Protein AF-A0A2V9S0J4-F1 (afdb_monomer_lite)

pLDDT: mean 81.3, std 16.06, range [36.19, 98.38]

Secondary structure (DSSP, 8-state):
-HHHHHHHHHHHHHHHHHHHS-------------HHHHHHHHHHHHH--HHHHHHHHTTTS-TT--PPPPHHHHHHHHHHHHHHHHHHHHHHS-THHHHHHHHHHHHHHHHH--SHHHHHHHHHHHHT-HHHHHTT-HHHHHHHHHTHHHHHHHHHSTTS--STT-HHHHHHHHHHHHHHHHTTS-HHHHHHHHHT---STTSTTEETTTTEE-SHHHHHHHHHHHHHHHHHHHS-GGGSS---

Radius of gyration: 25.88 Å; chains: 1; bounding box: 61×46×75 Å

Structure (mmCIF, N/CA/C/O backbone):
data_AF-A0A2V9S0J4-F1
#
_entry.id   AF-A0A2V9S0J4-F1
#
loop_
_atom_site.group_PDB
_atom_site.id
_atom_site.type_symbol
_atom_site.label_atom_id
_atom_site.label_alt_id
_atom_site.label_comp_id
_atom_site.label_asym_id
_atom_site.label_entity_id
_atom_site.label_seq_id
_atom_site.pdbx_PDB_ins_code
_atom_site.Cartn_x
_atom_site.Cartn_y
_atom_site.Cartn_z
_atom_site.occupancy
_atom_site.B_iso_or_equiv
_atom_site.auth_seq_id
_atom_site.auth_comp_id
_atom_site.auth_asym_id
_atom_site.auth_atom_id
_atom_site.pdbx_PDB_model_num
ATOM 1 N N . MET A 1 1 ? 0.522 0.580 21.862 1.00 81.75 1 MET A N 1
ATOM 2 C CA . MET A 1 1 ? 0.620 1.648 20.836 1.00 81.75 1 MET A CA 1
ATOM 3 C C . MET A 1 1 ? 1.733 1.422 19.820 1.00 81.75 1 MET A C 1
ATOM 5 O O . MET A 1 1 ? 1.419 1.410 18.640 1.00 81.75 1 MET A O 1
ATOM 9 N N . ARG A 1 2 ? 2.993 1.181 20.224 1.00 83.81 2 ARG A N 1
ATOM 10 C CA . ARG A 1 2 ? 4.108 0.940 19.279 1.00 83.81 2 ARG A CA 1
ATOM 11 C C . ARG A 1 2 ? 3.823 -0.172 18.253 1.00 83.81 2 ARG A C 1
ATOM 13 O O . ARG A 1 2 ? 3.930 0.084 17.063 1.00 83.81 2 ARG A O 1
ATOM 20 N N . LYS A 1 3 ? 3.354 -1.348 18.695 1.00 85.56 3 LYS A N 1
ATOM 21 C CA . LYS A 1 3 ? 2.998 -2.473 17.801 1.00 85.56 3 LYS A CA 1
ATOM 22 C C . LYS A 1 3 ? 1.873 -2.141 16.805 1.00 85.56 3 LYS A C 1
ATOM 24 O O . LYS A 1 3 ? 1.995 -2.466 15.635 1.00 85.56 3 LYS A O 1
ATOM 29 N N . LEU A 1 4 ? 0.825 -1.432 17.242 1.00 89.81 4 LEU A N 1
ATOM 30 C CA . LEU A 1 4 ? -0.252 -0.969 16.350 1.00 89.81 4 LEU A CA 1
ATOM 31 C C . LEU A 1 4 ? 0.276 -0.024 15.261 1.00 89.81 4 LEU A C 1
ATOM 33 O O . LEU A 1 4 ? -0.118 -0.152 14.114 1.00 89.81 4 LEU A O 1
ATOM 37 N N . ASN A 1 5 ? 1.187 0.893 15.604 1.00 88.75 5 ASN A N 1
ATOM 38 C CA . ASN A 1 5 ? 1.813 1.794 14.630 1.00 88.75 5 ASN A CA 1
ATOM 39 C C . ASN A 1 5 ? 2.707 1.043 13.625 1.00 88.75 5 ASN A C 1
ATOM 41 O O . ASN A 1 5 ? 2.778 1.441 12.468 1.00 88.75 5 ASN A O 1
ATOM 45 N N . VAL A 1 6 ? 3.388 -0.026 14.055 1.00 86.38 6 VAL A N 1
ATOM 46 C CA . VAL A 1 6 ? 4.176 -0.890 13.156 1.00 86.38 6 VAL A CA 1
ATOM 47 C C . VAL A 1 6 ? 3.252 -1.595 12.167 1.00 86.38 6 VAL A C 1
ATOM 49 O O . VAL A 1 6 ? 3.434 -1.454 10.963 1.00 86.38 6 VAL A O 1
ATOM 52 N N . TRP A 1 7 ? 2.216 -2.276 12.658 1.00 92.88 7 TRP A N 1
ATOM 53 C CA . TRP A 1 7 ? 1.271 -2.972 11.786 1.00 92.88 7 TRP A CA 1
ATOM 54 C C . TRP A 1 7 ? 0.487 -2.027 10.879 1.00 92.88 7 TRP A C 1
ATOM 56 O O . TRP A 1 7 ? 0.241 -2.373 9.731 1.00 92.88 7 TRP A O 1
ATOM 66 N N . GLU A 1 8 ? 0.139 -0.827 11.347 1.00 94.56 8 GLU A N 1
ATOM 67 C CA . GLU A 1 8 ? -0.468 0.195 10.491 1.00 94.56 8 GLU A CA 1
ATOM 68 C C . GLU A 1 8 ? 0.438 0.508 9.301 1.00 94.56 8 GLU A C 1
ATOM 70 O O . GLU A 1 8 ? -0.050 0.583 8.179 1.00 94.56 8 GLU A O 1
ATOM 75 N N . PHE A 1 9 ? 1.745 0.656 9.525 1.00 91.75 9 PHE A N 1
ATOM 76 C CA . PHE A 1 9 ? 2.688 0.932 8.448 1.00 91.75 9 PHE A CA 1
ATOM 77 C C . PHE A 1 9 ? 2.838 -0.246 7.480 1.00 91.75 9 PHE A C 1
ATOM 79 O O . PHE A 1 9 ? 2.865 -0.038 6.269 1.00 91.75 9 PHE A O 1
ATOM 86 N N . GLU A 1 10 ? 2.902 -1.477 7.989 1.00 90.19 10 GLU A N 1
ATOM 87 C CA . GLU A 1 10 ? 2.958 -2.676 7.145 1.00 90.19 10 GLU A CA 1
ATOM 88 C C . GLU A 1 10 ? 1.712 -2.807 6.263 1.00 90.19 10 GLU A C 1
ATOM 90 O O . GLU A 1 10 ? 1.826 -2.972 5.049 1.00 90.19 10 GLU A O 1
ATOM 95 N N . TRP A 1 11 ? 0.522 -2.622 6.839 1.00 94.44 11 TRP A N 1
ATOM 96 C CA . TRP A 1 11 ? -0.726 -2.607 6.077 1.00 94.44 11 TRP A CA 1
ATOM 97 C C . TRP A 1 11 ? -0.812 -1.437 5.101 1.00 94.44 11 TRP A C 1
ATOM 99 O O . TRP A 1 11 ? -1.303 -1.608 3.988 1.00 94.44 11 TRP A O 1
ATOM 109 N N . TYR A 1 12 ? -0.324 -0.258 5.490 1.00 92.31 12 TYR A N 1
ATOM 110 C CA . TYR A 1 12 ? -0.271 0.906 4.613 1.00 92.31 12 TYR A CA 1
ATOM 111 C C . TYR A 1 12 ? 0.601 0.608 3.385 1.00 92.31 12 TYR A C 1
ATOM 113 O O . TYR A 1 12 ? 0.136 0.793 2.266 1.00 92.31 12 TYR A O 1
ATOM 121 N N . LYS A 1 13 ? 1.803 0.037 3.563 1.00 86.88 13 LYS A N 1
ATOM 122 C CA . LYS A 1 13 ? 2.663 -0.420 2.452 1.00 86.88 13 LYS A CA 1
ATOM 123 C C . LYS A 1 13 ? 1.966 -1.452 1.566 1.00 86.88 13 LYS A C 1
ATOM 125 O O . LYS A 1 13 ? 1.968 -1.307 0.344 1.00 86.88 13 LYS A O 1
ATOM 130 N N . ALA A 1 14 ? 1.363 -2.466 2.179 1.00 91.00 14 ALA A N 1
ATOM 131 C CA . ALA A 1 14 ? 0.721 -3.559 1.463 1.00 91.00 14 ALA A CA 1
ATOM 132 C C . ALA A 1 14 ? -0.473 -3.084 0.616 1.00 91.00 14 ALA A C 1
ATOM 134 O O . ALA A 1 14 ? -0.615 -3.530 -0.516 1.00 91.00 14 ALA A O 1
ATOM 135 N N . LEU A 1 15 ? -1.292 -2.153 1.126 1.00 92.31 15 LEU A N 1
ATOM 136 C CA . LEU A 1 15 ? -2.442 -1.574 0.413 1.00 92.31 15 LEU A CA 1
ATOM 137 C C . LEU A 1 15 ? -2.049 -0.474 -0.588 1.00 92.31 15 LEU A C 1
ATOM 139 O O . LEU A 1 15 ? -2.755 -0.258 -1.571 1.00 92.31 15 LEU A O 1
ATOM 143 N N . HIS A 1 16 ? -0.921 0.203 -0.372 1.00 87.56 16 HIS A N 1
ATOM 144 C CA . HIS A 1 16 ? -0.394 1.214 -1.290 1.00 87.56 16 HIS A CA 1
ATOM 145 C C . HIS A 1 16 ? 0.085 0.599 -2.613 1.00 87.56 16 HIS A C 1
ATOM 147 O O . HIS A 1 16 ? -0.152 1.156 -3.682 1.00 87.56 16 HIS A O 1
ATOM 153 N N . LEU A 1 17 ? 0.712 -0.578 -2.576 1.00 82.75 17 LEU A N 1
ATOM 154 C CA . LEU A 1 17 ? 1.204 -1.272 -3.774 1.00 82.75 17 LEU A CA 1
ATOM 155 C C . LEU A 1 17 ? 0.135 -1.573 -4.844 1.00 82.75 17 LEU A C 1
ATOM 157 O O . LEU A 1 17 ? 0.381 -1.270 -6.017 1.00 82.75 17 LEU A O 1
ATOM 161 N N . PRO A 1 18 ? -1.040 -2.141 -4.508 1.00 83.00 18 PRO A N 1
ATOM 162 C CA . PRO A 1 18 ? -2.111 -2.330 -5.474 1.00 83.00 18 PRO A CA 1
ATOM 163 C C . PRO A 1 18 ? -2.804 -1.019 -5.861 1.00 83.00 18 PRO A C 1
ATOM 165 O O . PRO A 1 18 ? -3.540 -1.030 -6.831 1.00 83.00 18 PRO A O 1
ATOM 168 N N . ARG A 1 19 ? -2.595 0.112 -5.176 1.00 83.56 19 ARG A N 1
ATOM 169 C CA . ARG A 1 19 ? -3.171 1.406 -5.584 1.00 83.56 19 ARG A CA 1
ATOM 170 C C . ARG A 1 19 ? -2.252 2.176 -6.531 1.00 83.56 19 ARG A C 1
ATOM 172 O O . ARG A 1 19 ? -2.664 2.575 -7.618 1.00 83.56 19 ARG A O 1
ATOM 179 N N . ASP A 1 20 ? -1.011 2.372 -6.104 1.00 76.62 20 ASP A N 1
ATOM 180 C CA . ASP A 1 20 ? -0.086 3.333 -6.704 1.00 76.62 20 ASP A CA 1
ATOM 181 C C . ASP A 1 20 ? 1.090 2.650 -7.422 1.00 76.62 20 ASP A C 1
ATOM 183 O O . ASP A 1 20 ? 1.858 3.310 -8.118 1.00 76.62 20 ASP A O 1
ATOM 187 N N . GLY A 1 21 ? 1.235 1.322 -7.296 1.00 67.38 21 GLY A N 1
ATOM 188 C CA . GLY A 1 21 ? 2.266 0.543 -7.997 1.00 67.38 21 GLY A CA 1
ATOM 189 C C . GLY A 1 21 ? 3.699 0.860 -7.583 1.00 67.38 21 GLY A C 1
ATOM 190 O O . GLY A 1 21 ? 4.642 0.399 -8.220 1.00 67.38 21 GLY A O 1
ATOM 191 N N . THR A 1 22 ? 3.868 1.642 -6.522 1.00 65.00 22 THR A N 1
ATOM 192 C CA . THR A 1 22 ? 5.160 2.034 -5.984 1.00 65.00 22 THR A CA 1
ATOM 193 C C . THR A 1 22 ? 5.288 1.534 -4.557 1.00 65.00 22 THR A C 1
ATOM 195 O O . THR A 1 22 ? 4.370 1.627 -3.737 1.00 65.00 22 THR A O 1
ATOM 198 N N . GLN A 1 23 ? 6.459 0.980 -4.257 1.00 62.00 23 GLN A N 1
ATOM 199 C CA . GLN A 1 23 ? 6.869 0.789 -2.879 1.00 62.00 23 GLN A CA 1
ATOM 200 C C . GLN A 1 23 ? 7.084 2.179 -2.274 1.00 62.00 23 GLN A C 1
ATOM 202 O O . GLN A 1 23 ? 7.685 3.042 -2.915 1.00 62.00 23 GLN A O 1
ATOM 207 N N . LEU A 1 24 ? 6.633 2.384 -1.037 1.00 59.91 24 LEU A N 1
ATOM 208 C CA . LEU A 1 24 ? 6.994 3.556 -0.241 1.00 59.91 24 LEU A CA 1
ATOM 209 C C . LEU A 1 24 ? 8.490 3.485 0.071 1.00 59.91 24 LEU A C 1
ATOM 211 O O . LEU A 1 24 ? 8.900 3.014 1.132 1.00 59.91 24 LEU A O 1
ATOM 215 N N . ARG A 1 25 ? 9.323 3.863 -0.896 1.00 50.38 25 ARG A N 1
ATOM 216 C CA . ARG A 1 25 ? 10.752 4.031 -0.686 1.00 50.38 25 ARG A CA 1
ATOM 217 C C . ARG A 1 25 ? 10.980 5.422 -0.090 1.00 50.38 25 ARG A C 1
ATOM 219 O O . ARG A 1 25 ? 10.406 6.385 -0.596 1.00 50.38 25 ARG A O 1
ATOM 226 N N . PRO A 1 26 ? 11.823 5.567 0.944 1.00 41.38 26 PRO A N 1
ATOM 227 C CA . PRO A 1 26 ? 12.555 6.810 1.116 1.00 41.38 26 PRO A CA 1
ATOM 228 C C . PRO A 1 26 ? 13.459 6.926 -0.114 1.00 41.38 26 PRO A C 1
ATOM 230 O O . PRO A 1 26 ? 14.387 6.144 -0.279 1.00 41.38 26 PRO A O 1
ATOM 233 N N . ASP A 1 27 ? 13.053 7.790 -1.031 1.00 38.81 27 ASP A N 1
ATOM 234 C CA . ASP A 1 27 ? 13.500 7.876 -2.417 1.00 38.81 27 ASP A CA 1
ATOM 235 C C . ASP A 1 27 ? 15.034 7.790 -2.595 1.00 38.81 27 ASP A C 1
ATOM 237 O O . ASP A 1 27 ? 15.742 8.750 -2.276 1.00 38.81 27 ASP A O 1
ATOM 241 N N . PRO A 1 28 ? 15.590 6.662 -3.088 1.00 36.19 28 PRO A N 1
ATOM 242 C CA . PRO A 1 28 ? 16.980 6.569 -3.475 1.00 36.19 28 PRO A CA 1
ATOM 243 C C . PRO A 1 28 ? 17.056 6.558 -5.005 1.00 36.19 28 PRO A C 1
ATOM 245 O O . PRO A 1 28 ? 16.743 5.561 -5.655 1.00 36.19 28 PRO A O 1
ATOM 248 N N . VAL A 1 29 ? 17.542 7.677 -5.546 1.00 37.47 29 VAL A N 1
ATOM 249 C CA . VAL A 1 29 ? 18.020 7.840 -6.926 1.00 37.47 29 VAL A CA 1
ATOM 250 C C . VAL A 1 29 ? 16.919 7.720 -7.989 1.00 37.47 29 VAL A C 1
ATOM 252 O O . VAL A 1 29 ? 16.863 6.768 -8.767 1.00 37.47 29 VAL A O 1
ATOM 255 N N . PHE A 1 30 ? 16.097 8.764 -8.122 1.00 38.53 30 PHE A N 1
ATOM 256 C CA . PHE A 1 30 ? 15.553 9.076 -9.442 1.00 38.53 30 PHE A CA 1
ATOM 257 C C . PHE A 1 30 ? 16.704 9.543 -10.333 1.00 38.53 30 PHE A C 1
ATOM 259 O O . PHE A 1 30 ? 17.159 10.682 -10.236 1.00 38.53 30 PHE A O 1
ATOM 266 N N . VAL A 1 31 ? 17.108 8.704 -11.284 1.00 39.88 31 VAL A N 1
ATOM 267 C CA . VAL A 1 31 ? 17.551 9.243 -12.571 1.00 39.88 31 VAL A CA 1
ATOM 268 C C . VAL A 1 31 ? 16.302 9.869 -13.187 1.00 39.88 31 VAL A C 1
ATOM 270 O O . VAL A 1 31 ? 15.493 9.190 -13.821 1.00 39.88 31 VAL A O 1
ATOM 273 N N . ARG A 1 32 ? 16.070 11.160 -12.916 1.00 45.66 32 ARG A N 1
ATOM 274 C CA . ARG A 1 32 ? 15.076 11.937 -13.657 1.00 45.66 32 ARG A CA 1
ATOM 275 C C . ARG A 1 32 ? 15.589 12.037 -15.085 1.00 45.66 32 ARG A C 1
ATOM 277 O O . ARG A 1 32 ? 16.364 12.928 -15.405 1.00 45.66 32 ARG A O 1
ATOM 284 N N . VAL A 1 33 ? 15.158 11.115 -15.939 1.00 51.81 33 VAL A N 1
ATOM 285 C CA . VAL A 1 33 ? 15.240 11.316 -17.382 1.00 51.81 33 VAL A CA 1
ATOM 286 C C . VAL A 1 33 ? 14.440 12.585 -17.668 1.00 51.81 33 VAL A C 1
ATOM 288 O O . VAL A 1 33 ? 13.233 12.631 -17.411 1.00 51.81 33 VAL A O 1
ATOM 291 N N . ASN A 1 34 ? 15.109 13.648 -18.117 1.00 67.00 34 ASN A N 1
ATOM 292 C CA . ASN A 1 34 ? 14.426 14.865 -18.526 1.00 67.00 34 ASN A CA 1
ATOM 293 C C . ASN A 1 34 ? 13.535 14.504 -19.718 1.00 67.00 34 ASN A C 1
ATOM 295 O O . ASN A 1 34 ? 14.012 14.245 -20.819 1.00 67.00 34 ASN A O 1
ATOM 299 N N . ARG A 1 35 ? 12.222 14.448 -19.485 1.00 65.19 35 ARG A N 1
ATOM 300 C CA . ARG A 1 35 ? 11.242 14.001 -20.480 1.00 65.19 35 ARG A CA 1
ATOM 301 C C . ARG A 1 35 ? 11.362 14.767 -21.797 1.00 65.19 35 ARG A C 1
ATOM 303 O O . ARG A 1 35 ? 11.227 14.165 -22.853 1.00 65.19 35 ARG A O 1
ATOM 310 N N . ARG A 1 36 ? 11.663 16.067 -21.730 1.00 70.69 36 ARG A N 1
ATOM 311 C CA . ARG A 1 36 ? 11.842 16.918 -22.910 1.00 70.69 36 ARG A CA 1
ATOM 312 C C . ARG A 1 36 ? 13.072 16.510 -23.724 1.00 70.69 36 ARG A C 1
ATOM 314 O O . ARG A 1 36 ? 13.006 16.495 -24.948 1.00 70.69 36 ARG A O 1
ATOM 321 N N . GLU A 1 37 ? 14.170 16.172 -23.054 1.00 73.88 37 GLU A N 1
ATOM 322 C CA . GLU A 1 37 ? 15.395 15.691 -23.707 1.00 73.88 37 GLU A CA 1
ATOM 323 C C . GLU A 1 37 ? 15.181 14.303 -24.308 1.00 73.88 37 GLU A C 1
ATOM 325 O O . GLU A 1 37 ? 15.523 14.091 -25.464 1.00 73.88 37 GLU A O 1
ATOM 330 N N . ALA A 1 38 ? 14.523 13.393 -23.587 1.00 72.94 38 ALA A N 1
ATOM 331 C CA . ALA A 1 38 ? 14.204 12.065 -24.105 1.00 72.94 38 ALA A CA 1
ATOM 332 C C . ALA A 1 38 ? 13.221 12.106 -25.290 1.00 72.94 38 ALA A C 1
ATOM 334 O O . ALA A 1 38 ? 13.382 11.339 -26.237 1.00 72.94 38 ALA A O 1
ATOM 335 N N . GLU A 1 39 ? 12.227 13.004 -25.286 1.00 79.50 39 GLU A N 1
ATOM 336 C CA . GLU A 1 39 ? 11.326 13.229 -26.429 1.00 79.50 39 GLU A CA 1
ATOM 337 C C . GLU A 1 39 ? 12.091 13.785 -27.640 1.00 79.50 39 GLU A C 1
ATOM 339 O O . GLU A 1 39 ? 11.917 13.287 -28.754 1.00 79.50 39 GLU A O 1
ATOM 344 N N . ALA A 1 40 ? 12.984 14.757 -27.428 1.00 82.06 40 ALA A N 1
ATOM 345 C CA . ALA A 1 40 ? 13.835 15.301 -28.486 1.00 82.06 40 ALA A CA 1
ATOM 346 C C . ALA A 1 40 ? 14.795 14.244 -29.059 1.00 82.06 40 ALA A C 1
ATOM 348 O O . ALA A 1 40 ? 14.941 14.130 -30.275 1.00 82.06 40 ALA A O 1
ATOM 349 N N . GLN A 1 41 ? 15.397 13.428 -28.193 1.00 80.88 41 GLN A N 1
ATOM 350 C CA . GLN A 1 41 ? 16.307 12.354 -28.577 1.00 80.88 41 GLN A CA 1
ATOM 351 C C . GLN A 1 41 ? 15.574 11.228 -29.319 1.00 80.88 41 GLN A C 1
ATOM 353 O O . GLN A 1 41 ? 16.085 10.709 -30.307 1.00 80.88 41 GLN A O 1
ATOM 358 N N . LEU A 1 42 ? 14.347 10.885 -28.911 1.00 85.31 42 LEU A N 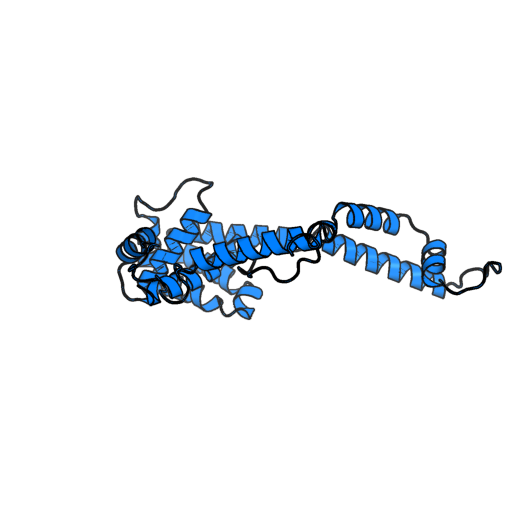1
ATOM 359 C CA . LEU A 1 42 ? 13.513 9.919 -29.627 1.00 85.31 42 LEU A CA 1
ATOM 360 C C . LEU A 1 42 ? 13.165 10.416 -31.038 1.00 85.31 42 LEU A C 1
ATOM 362 O O . LEU A 1 42 ? 13.218 9.644 -31.994 1.00 85.31 42 LEU A O 1
ATOM 366 N N . GLU A 1 43 ? 12.799 11.691 -31.180 1.00 88.88 43 GLU A N 1
ATOM 367 C CA . GLU A 1 43 ? 12.515 12.286 -32.490 1.00 88.88 43 GLU A CA 1
ATOM 368 C C . GLU A 1 43 ? 13.756 12.362 -33.382 1.00 88.88 43 GLU A C 1
ATOM 370 O O . GLU A 1 43 ? 13.645 12.169 -34.594 1.00 88.88 43 GLU A O 1
ATOM 375 N N . TRP A 1 44 ? 14.934 12.576 -32.794 1.00 88.56 44 TRP A N 1
ATOM 376 C CA . TRP A 1 44 ? 16.203 12.493 -33.508 1.00 88.56 44 TRP A CA 1
ATOM 377 C C . TRP A 1 44 ? 16.475 11.068 -34.009 1.00 88.56 44 TRP A C 1
ATOM 379 O O . TRP A 1 44 ? 16.642 10.872 -35.212 1.00 88.56 44 TRP A O 1
ATOM 389 N N . TRP A 1 45 ? 16.395 10.052 -33.141 1.00 85.56 45 TRP A N 1
ATOM 390 C CA . TRP A 1 45 ? 16.639 8.652 -33.519 1.00 85.56 45 TRP A CA 1
ATOM 391 C C . TRP A 1 45 ? 15.679 8.126 -34.595 1.00 85.56 45 TRP A C 1
ATOM 393 O O . TRP A 1 45 ? 16.052 7.269 -35.392 1.00 85.56 45 TRP A O 1
ATOM 403 N N . LYS A 1 46 ? 14.444 8.636 -34.668 1.00 86.94 46 LYS A N 1
ATOM 404 C CA . LYS A 1 46 ? 13.507 8.282 -35.750 1.00 86.94 46 LYS A CA 1
ATOM 405 C C . LYS A 1 46 ? 13.928 8.818 -37.121 1.00 86.94 46 LYS A C 1
ATOM 407 O O . LYS A 1 46 ? 13.525 8.244 -38.131 1.00 86.94 46 LYS A O 1
ATOM 412 N N . LYS A 1 47 ? 14.676 9.923 -37.159 1.00 89.06 47 LYS A N 1
ATOM 413 C CA . LYS A 1 47 ? 15.027 10.661 -38.385 1.00 89.06 47 LYS A CA 1
ATOM 414 C C . LYS A 1 47 ? 16.469 10.436 -38.829 1.00 89.06 47 LYS A C 1
ATOM 416 O O . LYS A 1 47 ? 16.748 10.578 -40.014 1.00 89.06 47 LYS A O 1
ATOM 421 N N . VAL A 1 48 ? 17.354 10.089 -37.898 1.00 87.69 48 VAL A N 1
ATOM 422 C CA . VAL A 1 48 ? 18.783 9.904 -38.156 1.00 87.69 48 VAL A CA 1
ATOM 423 C C . VAL A 1 48 ? 19.038 8.746 -39.131 1.00 87.69 48 VAL A C 1
ATOM 425 O O . VAL A 1 48 ? 18.385 7.694 -39.086 1.00 87.69 48 VAL A O 1
ATOM 428 N N . THR A 1 49 ? 19.997 8.952 -40.030 1.00 86.81 49 THR A N 1
ATOM 429 C CA . THR A 1 49 ? 20.432 7.977 -41.032 1.00 86.81 49 THR A CA 1
ATOM 430 C C . THR A 1 49 ? 21.530 7.054 -40.484 1.00 86.81 49 THR A C 1
ATOM 432 O O . THR A 1 49 ? 22.299 7.456 -39.608 1.00 86.81 49 THR A O 1
ATOM 435 N N . PRO A 1 50 ? 21.694 5.833 -41.033 1.00 82.69 50 PRO A N 1
ATOM 436 C CA . PRO A 1 50 ? 22.792 4.932 -40.662 1.00 82.69 50 PRO A CA 1
ATOM 437 C C . PRO A 1 50 ? 24.183 5.582 -40.709 1.00 82.69 50 PRO A C 1
ATOM 439 O O . PRO A 1 50 ? 25.047 5.273 -39.895 1.00 82.69 50 PRO A O 1
ATOM 442 N N . ARG A 1 51 ? 24.398 6.527 -41.634 1.00 79.56 51 ARG A N 1
ATOM 443 C CA . ARG A 1 51 ? 25.671 7.242 -41.785 1.00 79.56 51 ARG A CA 1
ATOM 444 C C . ARG A 1 51 ? 25.962 8.213 -40.654 1.00 79.56 51 ARG A C 1
ATOM 446 O O . ARG A 1 51 ? 27.112 8.308 -40.243 1.00 79.56 51 ARG A O 1
ATOM 453 N N . GLU A 1 52 ? 24.948 8.906 -40.162 1.00 79.88 52 GLU A N 1
ATOM 454 C CA . GLU A 1 52 ? 25.079 9.820 -39.026 1.00 79.88 52 GLU A CA 1
ATOM 455 C C . GLU A 1 52 ? 25.313 9.032 -37.730 1.00 79.88 52 GLU A C 1
ATOM 457 O O . GLU A 1 52 ? 26.240 9.349 -36.993 1.00 79.88 52 GLU A O 1
ATOM 462 N N . ILE A 1 53 ? 24.592 7.921 -37.529 1.00 79.56 53 ILE A N 1
ATOM 463 C CA . ILE A 1 53 ? 24.791 7.020 -36.377 1.00 79.56 53 ILE A CA 1
ATOM 464 C C . ILE A 1 53 ? 26.224 6.479 -36.343 1.00 79.56 53 ILE A C 1
ATOM 466 O O . ILE A 1 53 ? 26.892 6.517 -35.312 1.00 79.56 53 ILE A O 1
ATOM 470 N N . MET A 1 54 ? 26.716 5.981 -37.481 1.00 76.19 54 MET A N 1
ATOM 471 C CA . MET A 1 54 ? 28.086 5.472 -37.573 1.00 76.19 54 MET A CA 1
ATOM 472 C C . MET A 1 54 ? 29.129 6.585 -37.463 1.00 76.19 54 MET A C 1
ATOM 474 O O . MET A 1 54 ? 30.236 6.316 -37.008 1.00 76.19 54 MET A O 1
ATOM 478 N N . GLY A 1 55 ? 28.796 7.815 -37.864 1.00 70.44 55 GLY A N 1
ATOM 479 C CA . GLY A 1 55 ? 29.643 8.990 -37.668 1.00 70.44 55 GLY A CA 1
ATOM 480 C C . GLY A 1 55 ? 29.855 9.302 -36.187 1.00 70.44 55 GLY A C 1
ATOM 481 O O . GLY A 1 55 ? 30.999 9.455 -35.761 1.00 70.44 55 GLY A O 1
ATOM 482 N N . ASP A 1 56 ? 28.778 9.291 -35.401 1.00 64.19 56 ASP A N 1
ATOM 483 C CA . ASP A 1 56 ? 28.823 9.533 -33.955 1.00 64.19 56 ASP A CA 1
ATOM 484 C C . ASP A 1 56 ? 29.511 8.385 -33.192 1.00 64.19 56 ASP A C 1
ATOM 486 O O . ASP A 1 56 ? 30.277 8.620 -32.259 1.00 64.19 56 ASP A O 1
ATOM 490 N N . LEU A 1 57 ? 29.312 7.129 -33.610 1.00 60.94 57 LEU A N 1
ATOM 491 C CA . LEU A 1 57 ? 29.959 5.960 -32.991 1.00 60.94 57 LEU A CA 1
ATOM 492 C C . LEU A 1 57 ? 31.457 5.846 -33.310 1.00 60.94 57 LEU A C 1
ATOM 494 O O . LEU A 1 57 ? 32.205 5.228 -32.555 1.00 60.94 57 LEU A O 1
ATOM 498 N N . ARG A 1 58 ? 31.904 6.426 -34.430 1.00 65.94 58 ARG A N 1
ATOM 499 C CA . ARG A 1 58 ? 33.305 6.414 -34.877 1.00 65.94 58 ARG A CA 1
ATOM 500 C C . ARG A 1 58 ? 34.113 7.612 -34.366 1.00 65.94 58 ARG A C 1
ATOM 502 O O . ARG A 1 58 ? 35.183 7.858 -34.925 1.00 65.94 58 ARG A O 1
ATOM 509 N N . LEU A 1 59 ? 33.643 8.333 -33.336 1.00 51.88 59 LEU A N 1
ATOM 510 C CA . LEU A 1 59 ? 34.390 9.395 -32.638 1.00 51.88 59 LEU A CA 1
ATOM 511 C C . LEU A 1 59 ? 35.820 8.914 -32.317 1.00 51.88 59 LEU A C 1
ATOM 513 O O . LEU A 1 59 ? 36.048 8.173 -31.365 1.00 51.88 59 LEU A O 1
ATOM 517 N N . GLY A 1 60 ? 36.771 9.294 -33.176 1.00 51.44 60 GLY A N 1
ATOM 518 C CA . GLY A 1 60 ? 38.138 8.758 -33.210 1.00 51.44 60 GLY A CA 1
ATOM 519 C C . GLY A 1 60 ? 38.700 8.501 -34.617 1.00 51.44 60 GLY A C 1
ATOM 520 O O . GLY A 1 60 ? 39.906 8.334 -34.761 1.00 51.44 60 GLY A O 1
ATOM 521 N N . SER A 1 61 ? 37.871 8.495 -35.665 1.00 52.06 61 SER A N 1
ATOM 522 C CA . SER A 1 61 ? 38.343 8.364 -37.052 1.00 52.06 61 SER A CA 1
ATOM 523 C C . SER A 1 61 ? 38.716 9.729 -37.637 1.00 52.06 61 SER A C 1
ATOM 525 O O . SER A 1 61 ? 37.915 10.661 -37.583 1.00 52.06 61 SER A O 1
ATOM 527 N N . GLU A 1 62 ? 39.927 9.844 -38.192 1.00 48.03 62 GLU A N 1
ATOM 528 C CA . GLU A 1 62 ? 40.467 11.091 -38.747 1.00 48.03 62 GLU A CA 1
ATOM 529 C C . GLU A 1 62 ? 39.518 11.767 -39.761 1.00 48.03 62 GLU A C 1
ATOM 531 O O . GLU A 1 62 ? 38.922 11.093 -40.615 1.00 48.03 62 GLU A O 1
ATOM 536 N N . PRO A 1 63 ? 39.396 13.107 -39.721 1.00 46.22 63 PRO A N 1
ATOM 537 C CA . PRO A 1 63 ? 38.579 13.848 -40.669 1.00 46.22 63 PRO A CA 1
ATOM 538 C C . PRO A 1 63 ? 39.213 13.771 -42.064 1.00 46.22 63 PRO A C 1
ATOM 540 O O . PRO A 1 63 ? 40.255 14.369 -42.313 1.00 46.22 63 PRO A O 1
ATOM 543 N N . GLY A 1 64 ? 38.584 13.047 -42.997 1.00 51.53 64 GLY A N 1
ATOM 544 C CA . GLY A 1 64 ? 38.953 13.149 -44.417 1.00 51.53 64 GLY A CA 1
ATOM 545 C C . GLY A 1 64 ? 38.721 11.930 -45.306 1.00 51.53 64 GLY A C 1
ATOM 546 O O . GLY A 1 64 ? 38.770 12.073 -46.525 1.00 51.53 64 GLY A O 1
ATOM 547 N N . ARG A 1 65 ? 38.431 10.736 -44.769 1.00 52.91 65 ARG A N 1
ATOM 548 C CA . ARG A 1 65 ? 38.118 9.562 -45.609 1.00 52.91 65 ARG A CA 1
ATOM 549 C C . ARG A 1 65 ? 36.661 9.145 -45.468 1.00 52.91 65 ARG A C 1
ATOM 551 O O . ARG A 1 65 ? 36.297 8.366 -44.593 1.00 52.91 65 ARG A O 1
ATOM 558 N N . HIS A 1 66 ? 35.823 9.629 -46.381 1.00 56.47 66 HIS A N 1
ATOM 559 C CA . HIS A 1 66 ? 34.479 9.091 -46.586 1.00 56.47 66 HIS A CA 1
ATOM 560 C C . HIS A 1 66 ? 34.568 7.724 -47.273 1.00 56.47 66 HIS A C 1
ATOM 562 O O . HIS A 1 66 ? 34.352 7.607 -48.477 1.00 56.47 66 HIS A O 1
ATOM 568 N N . GLN A 1 67 ? 34.911 6.680 -46.518 1.00 63.81 67 GLN A N 1
ATOM 569 C CA . GLN A 1 67 ? 34.676 5.325 -47.001 1.00 63.81 67 GLN A CA 1
ATOM 570 C C . GLN A 1 67 ? 33.161 5.078 -47.067 1.00 63.81 67 GLN A C 1
ATOM 572 O O . GLN A 1 67 ? 32.452 5.417 -46.112 1.00 63.81 67 GLN A O 1
ATOM 577 N N . PRO A 1 68 ? 32.647 4.522 -48.179 1.00 70.69 68 PRO A N 1
ATOM 578 C CA . PRO A 1 68 ? 31.265 4.076 -48.235 1.00 70.69 68 PRO A CA 1
ATOM 579 C C . PRO A 1 68 ? 31.040 3.022 -47.147 1.00 70.69 68 PRO A C 1
ATOM 581 O O . PRO A 1 68 ? 31.890 2.160 -46.922 1.00 70.69 68 PRO A O 1
ATOM 584 N N . LEU A 1 69 ? 29.909 3.122 -46.448 1.00 76.38 69 LEU A N 1
ATOM 585 C CA . LEU A 1 69 ? 29.541 2.154 -45.419 1.00 76.38 69 LEU A CA 1
ATOM 586 C C . LEU A 1 69 ? 29.379 0.780 -46.056 1.00 76.38 69 LEU A C 1
ATOM 588 O O . LEU A 1 69 ? 28.756 0.647 -47.113 1.00 76.38 69 LEU A O 1
ATOM 592 N N . SER A 1 70 ? 29.917 -0.241 -45.399 1.00 84.69 70 SER A N 1
ATOM 593 C CA . SER A 1 70 ? 29.622 -1.610 -45.789 1.00 84.69 70 SER A CA 1
ATOM 594 C C . SER A 1 70 ? 28.160 -1.937 -45.476 1.00 84.69 70 SER A C 1
ATOM 596 O O . SER A 1 70 ? 27.517 -1.299 -44.641 1.00 84.69 70 SER A O 1
ATOM 598 N N . ARG A 1 71 ? 27.629 -2.983 -46.113 1.00 82.12 71 ARG A N 1
ATOM 599 C CA . ARG A 1 71 ? 26.292 -3.498 -45.791 1.00 82.12 71 ARG A CA 1
ATOM 600 C C . ARG A 1 71 ? 26.157 -3.867 -44.305 1.00 82.12 71 ARG A C 1
ATOM 602 O O . ARG A 1 71 ? 25.132 -3.574 -43.704 1.00 82.12 71 ARG A O 1
ATOM 609 N N . ALA A 1 72 ? 27.212 -4.429 -43.714 1.00 79.56 72 ALA A N 1
ATOM 610 C CA . ALA A 1 72 ? 27.248 -4.777 -42.296 1.00 79.56 72 ALA A CA 1
ATOM 611 C C . ALA A 1 72 ? 27.197 -3.537 -41.381 1.00 79.56 72 ALA A C 1
ATOM 613 O O . ALA A 1 72 ? 26.519 -3.567 -40.358 1.00 79.56 72 ALA A O 1
ATOM 614 N N . ASP A 1 73 ? 27.853 -2.432 -41.762 1.00 77.94 73 ASP A N 1
ATOM 615 C CA . ASP A 1 73 ? 27.776 -1.166 -41.014 1.00 77.94 73 ASP A CA 1
ATOM 616 C C . ASP A 1 73 ? 26.348 -0.598 -41.011 1.00 77.94 73 ASP A C 1
ATOM 618 O O . ASP A 1 73 ? 25.880 -0.082 -39.997 1.00 77.94 73 ASP A O 1
ATOM 622 N N . VAL A 1 74 ? 25.649 -0.694 -42.148 1.00 80.69 74 VAL A N 1
ATOM 623 C CA . VAL A 1 74 ? 24.261 -0.229 -42.279 1.00 80.69 74 VAL A CA 1
ATOM 624 C C . VAL A 1 74 ? 23.325 -1.071 -41.412 1.00 80.69 74 VAL A C 1
ATOM 626 O O . VAL A 1 74 ? 22.548 -0.511 -40.642 1.00 80.69 74 VAL A O 1
A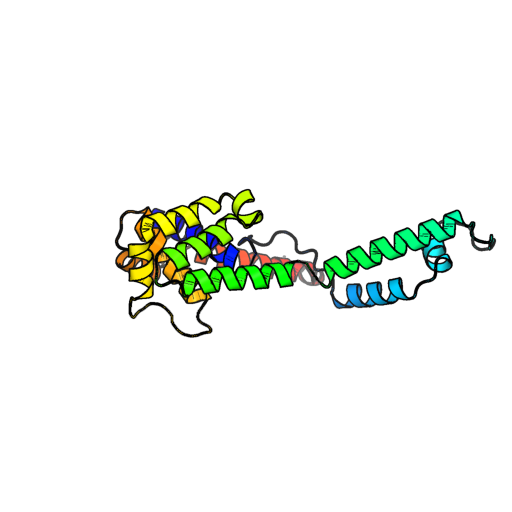TOM 629 N N . GLU A 1 75 ? 23.439 -2.399 -41.486 1.00 82.62 75 GLU A N 1
ATOM 630 C CA . GLU A 1 75 ? 22.632 -3.328 -40.683 1.00 82.62 75 GLU A CA 1
ATOM 631 C C . GLU A 1 75 ? 22.865 -3.118 -39.172 1.00 82.62 75 GLU A C 1
ATOM 633 O O . GLU A 1 75 ? 21.911 -3.070 -38.393 1.00 82.62 75 GLU A O 1
ATOM 638 N N . TYR A 1 76 ? 24.116 -2.901 -38.751 1.00 78.25 76 TYR A N 1
ATOM 639 C CA . TYR A 1 76 ? 24.454 -2.603 -37.357 1.00 78.25 76 TYR A CA 1
ATOM 640 C C . TYR A 1 76 ? 23.863 -1.269 -36.874 1.00 78.25 76 TYR A C 1
ATOM 642 O O . TYR A 1 76 ? 23.264 -1.202 -35.798 1.00 78.25 76 TYR A O 1
ATOM 650 N N . ALA A 1 77 ? 23.982 -0.205 -37.673 1.00 81.38 77 ALA A N 1
ATOM 651 C CA . ALA A 1 77 ? 23.436 1.106 -37.331 1.00 81.38 77 ALA A CA 1
ATOM 652 C C . ALA A 1 77 ? 21.903 1.088 -37.219 1.00 81.38 77 ALA A C 1
ATOM 654 O O . ALA A 1 77 ? 21.333 1.726 -36.332 1.00 81.38 77 ALA A O 1
ATOM 655 N N . GLU A 1 78 ? 21.223 0.334 -38.085 1.00 84.31 78 GLU A N 1
ATOM 656 C CA . GLU A 1 78 ? 19.774 0.153 -37.999 1.00 84.31 78 GLU A CA 1
ATOM 657 C C . GLU A 1 78 ? 19.356 -0.603 -36.738 1.00 84.31 78 GLU A C 1
ATOM 659 O O . GLU A 1 78 ? 18.385 -0.20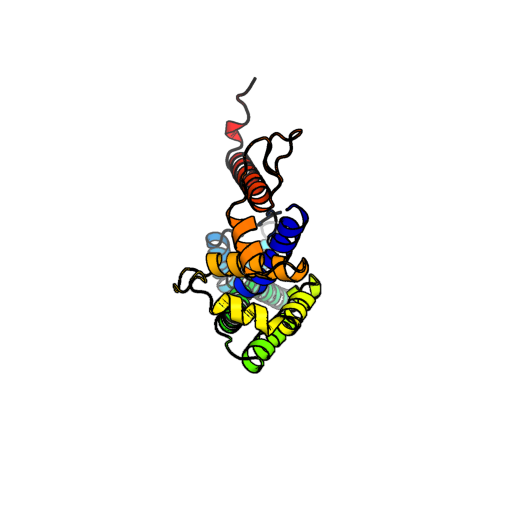4 -36.089 1.00 84.31 78 GLU A O 1
ATOM 664 N N . LEU A 1 79 ? 20.106 -1.638 -36.352 1.00 80.00 79 LEU A N 1
ATOM 665 C CA . LEU A 1 79 ? 19.866 -2.387 -35.121 1.00 80.00 79 LEU A CA 1
ATOM 666 C C . LEU A 1 79 ? 20.054 -1.502 -33.880 1.00 80.00 79 LEU A C 1
ATOM 668 O O . LEU A 1 79 ? 19.201 -1.500 -32.987 1.00 80.00 79 LEU A O 1
ATOM 672 N N . GLN A 1 80 ? 21.107 -0.681 -33.856 1.00 77.12 80 GLN A N 1
ATOM 673 C CA . GLN A 1 80 ? 21.338 0.282 -32.779 1.00 77.12 80 GLN A CA 1
ATOM 674 C C . GLN A 1 80 ? 20.210 1.318 -32.703 1.00 77.12 80 GLN A C 1
ATOM 676 O O . GLN A 1 80 ? 19.656 1.554 -31.629 1.00 77.12 80 GLN A O 1
ATOM 681 N N . ARG A 1 81 ? 19.797 1.876 -33.848 1.00 83.75 81 ARG A N 1
ATOM 682 C CA . ARG A 1 81 ? 18.671 2.819 -33.938 1.00 83.75 81 ARG A CA 1
ATOM 683 C C . ARG A 1 81 ? 17.384 2.224 -33.377 1.00 83.75 81 ARG A C 1
ATOM 685 O O . ARG A 1 81 ? 16.690 2.876 -32.602 1.00 83.75 81 ARG A O 1
ATOM 692 N N . GLN A 1 82 ? 17.049 0.995 -33.764 1.00 80.75 82 GLN A N 1
ATOM 693 C CA . GLN A 1 82 ? 15.848 0.314 -33.277 1.00 80.75 82 GLN A CA 1
ATOM 694 C C . GLN A 1 82 ? 15.917 0.049 -31.767 1.00 80.75 82 GLN A C 1
ATOM 696 O O . GLN A 1 82 ? 14.927 0.269 -31.067 1.00 80.75 82 GLN A O 1
ATOM 701 N N . SER A 1 83 ? 17.082 -0.367 -31.262 1.00 72.06 83 SER A N 1
ATOM 702 C CA . SER A 1 83 ? 17.320 -0.596 -29.833 1.00 72.06 83 SER A CA 1
ATOM 703 C C . SER A 1 83 ? 17.123 0.681 -29.005 1.00 72.06 83 SER A C 1
ATOM 705 O O . SER A 1 83 ? 16.368 0.679 -28.028 1.00 72.06 83 SER A O 1
ATOM 707 N N . GLU A 1 84 ? 17.713 1.796 -29.443 1.00 79.00 84 GLU A N 1
ATOM 708 C CA . GLU A 1 84 ? 17.626 3.096 -28.767 1.00 79.00 84 GLU A CA 1
ATOM 709 C C . GLU A 1 84 ? 16.212 3.682 -28.818 1.00 79.00 84 GLU A C 1
ATOM 711 O O . GLU A 1 84 ? 15.687 4.144 -27.803 1.00 79.00 84 GLU A O 1
ATOM 716 N N . ILE A 1 85 ? 15.524 3.576 -29.963 1.00 80.25 85 ILE A N 1
ATOM 717 C CA . ILE A 1 85 ? 14.101 3.931 -30.071 1.00 80.25 85 ILE A CA 1
ATOM 718 C C . ILE A 1 85 ? 13.277 3.120 -29.068 1.00 80.25 85 ILE A C 1
ATOM 720 O O . ILE A 1 85 ? 12.471 3.695 -28.334 1.00 80.25 85 ILE A O 1
ATOM 724 N N . ALA A 1 86 ? 13.477 1.802 -28.998 1.00 70.00 86 ALA A N 1
ATOM 725 C CA . ALA A 1 86 ? 12.745 0.942 -28.074 1.00 70.00 86 ALA A CA 1
ATOM 726 C C . ALA A 1 86 ? 13.070 1.261 -26.603 1.00 70.00 86 ALA A C 1
ATOM 728 O O . ALA A 1 86 ? 12.202 1.168 -25.733 1.00 70.00 86 ALA A O 1
ATOM 729 N N . GLN A 1 87 ? 14.308 1.640 -26.289 1.00 68.94 87 GLN A N 1
ATOM 730 C CA . GLN A 1 87 ? 14.716 2.079 -24.956 1.00 68.94 87 GLN A CA 1
ATOM 731 C C . GLN A 1 87 ? 14.075 3.417 -24.568 1.00 68.94 87 GLN A C 1
ATOM 733 O O . GLN A 1 87 ? 13.430 3.499 -23.522 1.00 68.94 87 GLN A O 1
ATOM 738 N N . LEU A 1 88 ? 14.169 4.438 -25.420 1.00 71.06 88 LEU A N 1
ATOM 739 C CA . LEU A 1 88 ? 13.577 5.757 -25.184 1.00 71.06 88 LEU A CA 1
ATOM 740 C C . LEU A 1 88 ? 12.050 5.691 -25.126 1.00 71.06 88 LEU A C 1
ATOM 742 O O . LEU A 1 88 ? 11.433 6.320 -24.270 1.00 71.06 88 LEU A O 1
ATOM 746 N N . GLN A 1 89 ? 11.414 4.869 -25.963 1.00 75.62 89 GLN A N 1
ATOM 747 C CA . GLN A 1 89 ? 9.975 4.620 -25.875 1.00 75.62 89 GLN A CA 1
ATOM 748 C C . GLN A 1 89 ? 9.586 3.950 -24.555 1.00 75.62 89 GLN A C 1
ATOM 750 O O . GLN A 1 89 ? 8.579 4.344 -23.972 1.00 75.62 89 GLN A O 1
ATOM 755 N N . ARG A 1 90 ? 10.379 2.997 -24.041 1.00 63.28 90 ARG A N 1
ATOM 756 C CA . ARG A 1 90 ? 10.166 2.403 -22.707 1.00 63.28 90 ARG A CA 1
ATOM 757 C C . ARG A 1 90 ? 10.345 3.423 -21.579 1.00 63.28 90 ARG A C 1
ATOM 759 O O . ARG A 1 90 ? 9.623 3.350 -20.590 1.00 63.28 90 ARG A O 1
ATOM 766 N N . GLN A 1 91 ? 11.266 4.373 -21.724 1.00 62.56 91 GLN A N 1
ATOM 767 C CA . GLN A 1 91 ? 11.471 5.454 -20.754 1.00 62.56 91 GLN A CA 1
ATOM 768 C C . GLN A 1 91 ? 10.342 6.504 -20.797 1.00 62.56 91 GLN A C 1
ATOM 770 O O . GLN A 1 91 ? 9.910 6.982 -19.751 1.00 62.56 91 GLN A O 1
ATOM 775 N N . LEU A 1 92 ? 9.831 6.836 -21.988 1.00 67.38 92 LEU A N 1
ATOM 776 C CA . LEU A 1 92 ? 8.793 7.857 -22.205 1.00 67.38 92 LEU A CA 1
ATOM 777 C C . LEU A 1 92 ? 7.361 7.344 -22.011 1.00 67.38 92 LEU A C 1
ATOM 779 O O . LEU A 1 92 ? 6.482 8.088 -21.572 1.00 67.38 92 LEU A O 1
ATOM 783 N N . LYS A 1 93 ? 7.116 6.076 -22.341 1.00 63.62 93 LYS A N 1
ATOM 784 C CA . LYS A 1 93 ? 5.871 5.345 -22.090 1.00 63.62 93 LYS A CA 1
ATOM 785 C C . LYS A 1 93 ? 6.201 4.160 -21.190 1.00 63.62 93 LYS A C 1
ATOM 787 O O . LYS A 1 93 ? 6.263 3.026 -21.671 1.00 63.62 93 LYS A O 1
ATOM 792 N N . PRO A 1 94 ? 6.446 4.388 -19.892 1.00 53.03 94 PRO A N 1
ATOM 793 C CA . PRO A 1 94 ? 6.755 3.277 -19.021 1.00 53.03 94 PRO A CA 1
ATOM 794 C C . PRO A 1 94 ? 5.552 2.329 -19.002 1.00 53.03 94 PRO A C 1
ATOM 796 O O . PRO A 1 94 ? 4.407 2.758 -18.835 1.00 53.03 94 PRO A O 1
ATOM 799 N N . ALA A 1 95 ? 5.814 1.023 -19.114 1.00 52.97 95 ALA A N 1
ATOM 800 C CA . ALA A 1 95 ? 4.842 -0.058 -18.885 1.00 52.97 95 ALA A CA 1
ATOM 801 C C . ALA A 1 95 ? 4.040 0.121 -17.570 1.00 52.97 95 ALA A C 1
ATOM 803 O O . ALA A 1 95 ? 2.963 -0.444 -17.384 1.00 52.97 95 ALA A O 1
ATOM 804 N N . GLN A 1 96 ? 4.540 0.991 -16.689 1.00 58.75 96 GLN A N 1
ATOM 805 C CA . GLN A 1 96 ? 3.883 1.539 -15.516 1.00 58.75 96 GLN A CA 1
ATOM 806 C C . GLN A 1 96 ? 2.476 2.096 -15.771 1.00 58.75 96 GLN A C 1
ATOM 808 O O . GLN A 1 96 ? 1.665 1.947 -14.877 1.00 58.75 96 GLN A O 1
ATOM 813 N N . THR A 1 97 ? 2.104 2.692 -16.916 1.00 60.25 97 THR A N 1
ATOM 814 C CA . THR A 1 97 ? 0.742 3.275 -17.044 1.00 60.25 97 THR A CA 1
ATOM 815 C C . THR A 1 97 ? -0.361 2.215 -17.131 1.00 60.25 97 THR A C 1
ATOM 817 O O . THR A 1 97 ? -1.386 2.346 -16.464 1.00 60.25 97 THR A O 1
ATOM 820 N N . GLN A 1 98 ? -0.159 1.149 -17.914 1.00 64.12 98 GLN A N 1
ATOM 821 C CA . GLN A 1 98 ? -1.120 0.040 -17.995 1.00 64.12 98 GLN A CA 1
ATOM 822 C C . GLN A 1 98 ? -1.108 -0.794 -16.712 1.00 64.12 98 GLN A C 1
ATOM 824 O O . GLN A 1 98 ? -2.171 -1.072 -16.162 1.00 64.12 98 GLN A O 1
ATOM 829 N N . ALA A 1 99 ? 0.081 -1.097 -16.181 1.00 71.81 99 ALA A N 1
ATOM 830 C CA . ALA A 1 99 ? 0.220 -1.782 -14.899 1.00 71.81 99 ALA A CA 1
ATOM 831 C C . ALA A 1 99 ? -0.416 -0.981 -13.745 1.00 71.81 99 ALA A C 1
ATOM 833 O O . ALA A 1 99 ? -1.054 -1.554 -12.867 1.00 71.81 99 ALA A O 1
ATOM 834 N N . LEU A 1 100 ? -0.305 0.351 -13.756 1.00 78.38 100 LEU A N 1
ATOM 835 C CA . LEU A 1 100 ? -0.957 1.237 -12.788 1.00 78.38 100 LEU A CA 1
ATOM 836 C C . LEU A 1 100 ? -2.477 1.256 -12.971 1.00 78.38 100 LEU A C 1
ATOM 838 O O . LEU A 1 100 ? -3.204 1.257 -11.983 1.00 78.38 100 LEU A O 1
ATOM 842 N N . ALA A 1 101 ? -2.976 1.250 -14.209 1.00 81.31 101 ALA A N 1
ATOM 843 C CA . ALA A 1 101 ? -4.411 1.161 -14.468 1.00 81.31 101 ALA A CA 1
ATOM 844 C C . ALA A 1 101 ? -4.995 -0.176 -13.982 1.00 81.31 101 ALA A C 1
ATOM 846 O O . ALA A 1 101 ? -6.067 -0.199 -13.381 1.00 81.31 101 ALA A O 1
ATOM 847 N N . GLU A 1 102 ? -4.289 -1.288 -14.194 1.00 85.94 102 GLU A N 1
ATOM 848 C CA . GLU A 1 102 ? -4.685 -2.598 -13.673 1.00 85.94 102 GLU A CA 1
ATOM 849 C C . GLU A 1 102 ? -4.700 -2.624 -12.142 1.00 85.94 102 GLU A C 1
ATOM 851 O O . GLU A 1 102 ? -5.676 -3.074 -11.540 1.00 85.94 102 GLU A O 1
ATOM 856 N N . ARG A 1 103 ? -3.658 -2.077 -11.514 1.00 88.88 103 ARG A N 1
ATOM 857 C CA . ARG A 1 103 ? -3.564 -1.906 -10.061 1.00 88.88 103 ARG A CA 1
ATOM 858 C C . ARG A 1 103 ? -4.731 -1.102 -9.513 1.00 88.88 103 ARG A C 1
ATOM 860 O O . ARG A 1 103 ? -5.465 -1.599 -8.665 1.00 88.88 103 ARG A O 1
ATOM 867 N N . ARG A 1 104 ? -5.013 0.067 -10.090 1.00 88.31 104 ARG A N 1
ATOM 868 C CA . ARG A 1 104 ? -6.183 0.872 -9.713 1.00 88.31 104 ARG A CA 1
ATOM 869 C C . ARG A 1 104 ? -7.481 0.075 -9.775 1.00 88.31 104 ARG A C 1
ATOM 871 O O . ARG A 1 104 ? -8.265 0.168 -8.840 1.00 88.31 104 ARG A O 1
ATOM 878 N N . LYS A 1 105 ? -7.671 -0.789 -10.780 1.00 92.12 105 LYS A N 1
ATOM 879 C CA . LYS A 1 105 ? -8.836 -1.694 -10.827 1.00 92.12 105 LYS A CA 1
ATOM 880 C C . LYS A 1 105 ? -8.855 -2.701 -9.671 1.00 92.12 105 LYS A C 1
ATOM 882 O O . LYS A 1 105 ? -9.931 -3.008 -9.170 1.00 92.12 105 LYS A O 1
ATOM 887 N N . ILE A 1 106 ? -7.705 -3.235 -9.253 1.00 94.50 106 ILE A N 1
ATOM 888 C CA . ILE A 1 106 ? -7.602 -4.122 -8.078 1.00 94.50 106 ILE A CA 1
ATOM 889 C C . ILE A 1 106 ? -7.964 -3.349 -6.805 1.00 94.50 106 ILE A C 1
ATOM 891 O O . ILE A 1 106 ? -8.784 -3.815 -6.016 1.00 94.50 106 ILE A O 1
ATOM 895 N N . TRP A 1 107 ? -7.404 -2.151 -6.624 1.00 94.94 107 TRP A N 1
ATOM 896 C CA . TRP A 1 107 ? -7.725 -1.271 -5.500 1.00 94.94 107 TRP A CA 1
ATOM 897 C C . TRP A 1 107 ? -9.216 -0.913 -5.451 1.00 94.94 107 TRP A C 1
ATOM 899 O O . TRP A 1 107 ? -9.863 -1.062 -4.414 1.00 94.94 107 TRP A O 1
ATOM 909 N N . GLU A 1 108 ? -9.788 -0.497 -6.579 1.00 93.75 108 GLU A N 1
ATOM 910 C CA . GLU A 1 108 ? -11.212 -0.194 -6.706 1.00 93.75 108 GLU A CA 1
ATOM 911 C C . GLU A 1 108 ? -12.070 -1.417 -6.372 1.00 93.75 108 GLU A C 1
ATOM 913 O O . GLU A 1 108 ? -13.011 -1.295 -5.586 1.00 93.75 108 GLU A O 1
ATOM 918 N N . ALA A 1 109 ? -11.715 -2.603 -6.877 1.00 95.88 109 ALA A N 1
ATOM 919 C CA . ALA A 1 109 ? -12.409 -3.846 -6.556 1.00 95.88 109 ALA A CA 1
ATOM 920 C C . ALA A 1 109 ? -12.351 -4.160 -5.050 1.00 95.88 109 ALA A C 1
ATOM 922 O O . ALA A 1 109 ? -13.388 -4.432 -4.443 1.00 95.88 109 ALA A O 1
ATOM 923 N N . LEU A 1 110 ? -11.185 -4.022 -4.405 1.00 95.75 110 LEU A N 1
ATOM 924 C CA . LEU A 1 110 ? -11.035 -4.187 -2.951 1.00 95.75 110 LEU A CA 1
ATOM 925 C C . LEU A 1 110 ? -11.918 -3.202 -2.170 1.00 95.75 110 LEU A C 1
ATOM 927 O O . LEU A 1 110 ? -12.620 -3.587 -1.226 1.00 95.75 110 LEU A O 1
ATOM 931 N N . VAL A 1 111 ? -11.932 -1.926 -2.565 1.00 95.00 111 VAL A N 1
ATOM 932 C CA . VAL A 1 111 ? -12.744 -0.875 -1.931 1.00 95.00 111 VAL A CA 1
ATOM 933 C C . VAL A 1 111 ? -14.238 -1.090 -2.174 1.00 95.00 111 VAL A C 1
ATOM 935 O O . VAL A 1 111 ? -15.046 -0.826 -1.283 1.00 95.00 111 VAL A O 1
ATOM 938 N N . GLN A 1 112 ? -14.641 -1.633 -3.319 1.00 95.00 112 GLN A N 1
ATOM 939 C CA . GLN A 1 112 ? -16.048 -1.835 -3.665 1.00 95.00 112 GLN A CA 1
ATOM 940 C C . GLN A 1 112 ? -16.608 -3.187 -3.212 1.00 95.00 112 GLN A C 1
ATOM 942 O O . GLN A 1 112 ? -17.813 -3.275 -2.998 1.00 95.00 112 GLN A O 1
ATOM 947 N N . ALA A 1 113 ? -15.767 -4.197 -2.962 1.00 96.75 113 ALA A N 1
ATOM 948 C CA . ALA A 1 113 ? -16.188 -5.549 -2.588 1.00 96.75 113 ALA A CA 1
ATOM 949 C C . ALA A 1 113 ? -17.168 -5.568 -1.398 1.00 96.75 113 ALA A C 1
ATOM 951 O O . ALA A 1 113 ? -16.856 -5.088 -0.303 1.00 96.75 113 ALA A O 1
ATOM 952 N N . ARG A 1 114 ? -18.365 -6.130 -1.590 1.00 95.62 114 ARG A N 1
ATOM 953 C CA . ARG A 1 114 ? -19.395 -6.254 -0.532 1.00 95.62 114 ARG A CA 1
ATOM 954 C C . ARG A 1 114 ? -19.702 -7.698 -0.151 1.00 95.62 114 ARG A C 1
ATOM 956 O O . ARG A 1 114 ? -20.439 -7.919 0.809 1.00 95.62 114 ARG A O 1
ATOM 963 N N . THR A 1 115 ? -19.161 -8.645 -0.910 1.00 97.56 115 THR A N 1
ATOM 964 C CA . THR A 1 115 ? -19.377 -10.084 -0.763 1.00 97.56 115 THR A CA 1
ATOM 965 C C . THR A 1 115 ? -18.034 -10.800 -0.721 1.00 97.56 115 THR A C 1
ATOM 967 O O . THR A 1 115 ? -17.040 -10.269 -1.227 1.00 97.56 115 THR A O 1
ATOM 970 N N . LEU A 1 116 ? -18.012 -12.002 -0.141 1.00 97.81 116 LEU A N 1
ATOM 971 C CA . LEU A 1 116 ? -16.798 -12.812 -0.075 1.00 97.81 116 LEU A CA 1
ATOM 972 C C . LEU A 1 116 ? -16.257 -13.125 -1.475 1.00 97.81 116 LEU A C 1
ATOM 974 O O . LEU A 1 116 ? -15.075 -12.925 -1.692 1.00 97.81 116 LEU A O 1
ATOM 978 N N . ALA A 1 117 ? -17.114 -13.485 -2.436 1.00 97.62 117 ALA A N 1
ATOM 979 C CA . ALA A 1 117 ? -16.700 -13.779 -3.812 1.00 97.62 117 ALA A CA 1
ATOM 980 C C . ALA A 1 117 ? -15.982 -12.592 -4.481 1.00 97.62 117 ALA A C 1
ATOM 982 O O . ALA A 1 117 ? -14.882 -12.739 -5.000 1.00 97.62 117 ALA A O 1
ATOM 983 N N . THR A 1 118 ? -16.551 -11.382 -4.392 1.00 97.62 118 THR A N 1
ATOM 984 C CA . THR A 1 118 ? -15.908 -10.177 -4.957 1.00 97.62 118 THR A CA 1
ATOM 985 C C . THR A 1 118 ? -14.616 -9.789 -4.238 1.00 97.62 118 THR A C 1
ATOM 987 O O . THR A 1 118 ? -13.745 -9.154 -4.827 1.00 97.62 118 THR A O 1
ATOM 990 N N . LEU A 1 119 ? -14.501 -10.122 -2.947 1.00 98.19 119 LEU A N 1
ATOM 991 C CA . LEU A 1 119 ? -13.285 -9.871 -2.178 1.00 98.19 119 LEU A CA 1
ATOM 992 C C . LEU A 1 119 ? -12.200 -10.889 -2.541 1.00 98.19 119 LEU A C 1
ATOM 994 O O . LEU A 1 119 ? -11.054 -10.496 -2.722 1.00 98.19 119 LEU A O 1
ATOM 998 N N . ASP A 1 120 ? -12.575 -12.158 -2.684 1.00 98.25 120 ASP A N 1
ATOM 999 C CA . ASP A 1 120 ? -11.707 -13.259 -3.098 1.00 98.25 120 ASP A CA 1
ATOM 1000 C C . ASP A 1 120 ? -11.093 -13.005 -4.473 1.00 98.25 120 ASP A C 1
ATOM 1002 O O . ASP A 1 120 ? -9.872 -13.030 -4.606 1.00 98.25 120 ASP A O 1
ATOM 1006 N N . GLU A 1 121 ? -11.903 -12.602 -5.454 1.00 98.00 121 GLU A N 1
ATOM 1007 C CA . GLU A 1 121 ? -11.415 -12.227 -6.783 1.00 98.00 121 GLU A CA 1
ATOM 1008 C C . GLU A 1 121 ? -10.389 -11.080 -6.717 1.00 98.00 121 GLU A C 1
ATOM 1010 O O . GLU A 1 121 ? -9.299 -11.159 -7.292 1.00 98.00 121 GLU A O 1
ATOM 1015 N N . ALA A 1 122 ? -10.708 -10.012 -5.978 1.00 97.31 122 ALA A N 1
ATOM 1016 C CA . ALA A 1 122 ? -9.823 -8.860 -5.834 1.00 97.31 122 ALA A CA 1
ATOM 1017 C C . ALA A 1 122 ? -8.508 -9.231 -5.122 1.00 97.31 122 ALA A C 1
ATOM 1019 O O . ALA A 1 122 ? -7.429 -8.812 -5.547 1.00 97.31 122 ALA A O 1
ATOM 1020 N N . CYS A 1 123 ? -8.582 -10.053 -4.075 1.00 97.56 123 CYS A N 1
ATOM 1021 C CA . CYS A 1 123 ? -7.424 -10.578 -3.358 1.00 97.56 123 CYS A CA 1
ATOM 1022 C C . CYS A 1 123 ? -6.592 -11.536 -4.221 1.00 97.56 123 CYS A C 1
ATOM 1024 O O . CYS A 1 123 ? -5.366 -11.472 -4.170 1.00 97.56 123 CYS A O 1
ATOM 1026 N N . GLY A 1 124 ? -7.214 -12.378 -5.047 1.00 97.00 124 GLY A N 1
ATOM 1027 C CA . GLY A 1 124 ? -6.522 -13.254 -5.993 1.00 97.00 124 GLY A CA 1
ATOM 1028 C C . GLY A 1 124 ? -5.710 -12.454 -7.010 1.00 97.00 124 GLY A C 1
ATOM 1029 O O . GLY A 1 124 ? -4.515 -12.695 -7.185 1.00 97.00 124 GLY A O 1
ATOM 1030 N N . ARG A 1 125 ? -6.320 -11.419 -7.600 1.00 95.75 125 ARG A N 1
ATOM 1031 C CA . ARG A 1 125 ? -5.627 -10.495 -8.514 1.00 95.75 125 ARG A CA 1
ATOM 1032 C C . ARG A 1 125 ? -4.500 -9.729 -7.824 1.00 95.75 125 ARG A C 1
ATOM 1034 O O . ARG A 1 125 ? -3.440 -9.555 -8.412 1.00 95.75 125 ARG A O 1
ATOM 1041 N N . TRP A 1 126 ? -4.696 -9.309 -6.573 1.00 94.94 126 TRP A N 1
ATOM 1042 C CA . TRP A 1 126 ? -3.642 -8.681 -5.774 1.00 94.94 126 TRP A CA 1
ATOM 1043 C C . TRP A 1 126 ? -2.443 -9.626 -5.568 1.00 94.94 126 TRP A C 1
ATOM 1045 O O . TRP A 1 126 ? -1.307 -9.234 -5.834 1.00 94.94 126 TRP A O 1
ATOM 1055 N N . LYS A 1 127 ? -2.671 -10.883 -5.168 1.00 93.19 127 LYS A N 1
ATOM 1056 C CA . LYS A 1 127 ? -1.601 -11.882 -4.969 1.00 93.19 127 LYS A CA 1
ATOM 1057 C C . LYS A 1 127 ? -0.839 -12.226 -6.245 1.00 93.19 127 LYS A C 1
ATOM 1059 O O . LYS A 1 127 ? 0.321 -12.620 -6.165 1.00 93.19 127 LYS A O 1
ATOM 1064 N N . ALA A 1 128 ? -1.488 -12.117 -7.401 1.00 91.75 128 ALA A N 1
ATOM 1065 C CA . ALA A 1 128 ? -0.883 -12.416 -8.694 1.00 91.75 128 ALA A CA 1
ATOM 1066 C C . ALA A 1 128 ? 0.105 -11.335 -9.172 1.00 91.75 128 ALA A C 1
ATOM 1068 O O . ALA A 1 128 ? 0.851 -11.567 -10.122 1.00 91.75 128 ALA A O 1
ATOM 1069 N N . LEU A 1 129 ? 0.143 -10.161 -8.529 1.00 87.38 129 LEU A N 1
ATOM 1070 C CA . LEU A 1 129 ? 1.098 -9.110 -8.874 1.00 87.38 129 LEU A CA 1
ATOM 1071 C C . LEU A 1 129 ? 2.532 -9.552 -8.522 1.00 87.38 129 LEU A C 1
ATOM 1073 O O . LEU A 1 129 ? 2.851 -9.810 -7.361 1.00 87.38 129 LEU A O 1
ATOM 1077 N N . GLY A 1 130 ? 3.418 -9.610 -9.521 1.00 81.56 130 GLY A N 1
ATOM 1078 C CA . GLY A 1 130 ? 4.779 -10.141 -9.346 1.00 81.56 130 GLY A CA 1
ATOM 1079 C C . GLY A 1 130 ? 5.640 -9.376 -8.329 1.00 81.56 130 GLY A C 1
ATOM 1080 O O . GLY A 1 130 ? 6.418 -9.979 -7.596 1.00 81.56 130 GLY A O 1
ATOM 1081 N N . ASP A 1 131 ? 5.471 -8.059 -8.213 1.00 77.38 131 ASP A N 1
ATOM 1082 C CA . ASP A 1 131 ? 6.147 -7.235 -7.200 1.00 77.38 131 ASP A CA 1
ATOM 1083 C C . ASP A 1 131 ? 5.589 -7.457 -5.787 1.00 77.38 131 ASP A C 1
ATOM 1085 O O . ASP A 1 131 ? 6.343 -7.429 -4.819 1.00 77.38 131 ASP A O 1
ATOM 1089 N N . VAL A 1 132 ? 4.288 -7.728 -5.651 1.00 83.19 132 VAL A N 1
ATOM 1090 C CA . VAL A 1 132 ? 3.671 -8.095 -4.366 1.00 83.19 132 VAL A CA 1
ATOM 1091 C C . VAL A 1 132 ? 4.234 -9.423 -3.869 1.00 83.19 132 VAL A C 1
ATOM 1093 O O . VAL A 1 132 ? 4.515 -9.553 -2.677 1.00 83.19 132 VAL A O 1
ATOM 1096 N N . GLN A 1 133 ? 4.455 -10.383 -4.769 1.00 81.00 133 GLN A N 1
ATOM 1097 C CA . GLN A 1 133 ? 5.115 -11.648 -4.443 1.00 81.00 133 GLN A CA 1
ATOM 1098 C C . GLN A 1 133 ? 6.584 -11.436 -4.070 1.00 81.00 133 GLN A C 1
ATOM 1100 O O . GLN A 1 133 ? 7.008 -11.870 -3.000 1.00 81.00 133 GLN A O 1
ATOM 1105 N N . ALA A 1 134 ? 7.340 -10.713 -4.900 1.00 74.00 134 ALA A N 1
ATOM 1106 C CA . ALA A 1 134 ? 8.761 -10.457 -4.672 1.00 74.00 134 ALA A CA 1
ATOM 1107 C C . ALA A 1 134 ? 9.035 -9.709 -3.354 1.00 74.00 134 ALA A C 1
ATOM 1109 O O . ALA A 1 134 ? 10.054 -9.939 -2.710 1.00 74.00 134 ALA A O 1
ATOM 1110 N N . LEU A 1 135 ? 8.121 -8.827 -2.939 1.00 77.12 135 LEU A N 1
ATOM 1111 C CA . LEU A 1 135 ? 8.218 -8.067 -1.690 1.00 77.12 135 LEU A CA 1
ATOM 1112 C C . LEU A 1 135 ? 7.624 -8.799 -0.474 1.00 77.12 135 LEU A C 1
ATOM 1114 O O . LEU A 1 135 ? 7.642 -8.250 0.626 1.00 77.12 135 LEU A O 1
ATOM 1118 N N . GLY A 1 136 ? 7.082 -10.009 -0.649 1.00 81.56 136 GLY A N 1
ATOM 1119 C CA . GLY A 1 136 ? 6.487 -10.791 0.437 1.00 81.56 136 GLY A CA 1
ATOM 1120 C C . GLY A 1 136 ? 5.153 -10.245 0.957 1.00 81.56 136 GLY A C 1
ATOM 1121 O O . GLY A 1 136 ? 4.741 -10.584 2.063 1.00 81.56 136 GLY A O 1
ATOM 1122 N N . PHE A 1 137 ? 4.452 -9.413 0.181 1.00 87.50 137 PHE A N 1
ATOM 1123 C CA . PHE A 1 137 ? 3.170 -8.820 0.580 1.00 87.50 137 PHE A CA 1
ATOM 1124 C C . PHE A 1 137 ? 1.944 -9.653 0.183 1.00 87.50 137 PHE A C 1
ATOM 1126 O O . PHE A 1 137 ? 0.824 -9.292 0.541 1.00 87.50 137 PHE A O 1
ATOM 1133 N N . ALA A 1 138 ? 2.126 -10.779 -0.513 1.00 88.94 138 ALA A N 1
ATOM 1134 C CA . ALA A 1 138 ? 1.017 -11.642 -0.929 1.00 88.94 138 ALA A CA 1
ATOM 1135 C C . ALA A 1 138 ? 0.164 -12.141 0.258 1.00 88.94 138 ALA A C 1
ATOM 1137 O O . ALA A 1 138 ? -1.060 -12.201 0.148 1.00 88.94 138 ALA A O 1
ATOM 1138 N N . CYS A 1 139 ? 0.780 -12.393 1.420 1.00 91.62 139 CYS A N 1
ATOM 1139 C CA . CYS A 1 139 ? 0.083 -12.858 2.626 1.00 91.62 139 CYS A CA 1
ATOM 1140 C C . CYS A 1 139 ? -0.941 -11.851 3.179 1.00 91.62 139 CYS A C 1
ATOM 1142 O O . CYS A 1 139 ? -1.887 -12.234 3.866 1.00 91.62 139 CYS A O 1
ATOM 1144 N N . PHE A 1 140 ? -0.812 -10.556 2.871 1.00 95.56 140 PHE A N 1
ATOM 1145 C CA . PHE A 1 140 ? -1.771 -9.547 3.327 1.00 95.56 140 PHE A CA 1
ATOM 1146 C C . PHE A 1 140 ? -3.141 -9.747 2.675 1.00 95.56 140 PHE A C 1
ATOM 1148 O O . PHE A 1 140 ? -4.168 -9.538 3.320 1.00 95.56 140 PHE A O 1
ATOM 1155 N N . ALA A 1 141 ? -3.174 -10.221 1.430 1.00 96.06 141 ALA A N 1
ATOM 1156 C CA . ALA A 1 141 ? -4.419 -10.579 0.771 1.00 96.06 141 ALA A CA 1
ATOM 1157 C C . ALA A 1 141 ? -5.085 -11.794 1.442 1.00 96.06 141 ALA A C 1
ATOM 1159 O O . ALA A 1 141 ? -6.302 -11.789 1.607 1.00 96.06 141 ALA A O 1
ATOM 1160 N N . ASP A 1 142 ? -4.311 -12.793 1.890 1.00 94.81 142 ASP A N 1
ATOM 1161 C CA . ASP A 1 142 ? -4.831 -13.903 2.710 1.00 94.81 142 ASP A CA 1
ATOM 1162 C C . ASP A 1 142 ? -5.420 -13.392 4.024 1.00 94.81 142 ASP A C 1
ATOM 1164 O O . ASP A 1 142 ? -6.546 -13.734 4.377 1.00 94.81 142 ASP A O 1
ATOM 1168 N N . HIS A 1 143 ? -4.711 -12.501 4.719 1.00 97.12 143 HIS A N 1
ATOM 1169 C CA . HIS A 1 143 ? -5.202 -11.921 5.966 1.00 97.12 143 HIS A CA 1
ATOM 1170 C C . HIS A 1 143 ? -6.498 -11.120 5.787 1.00 97.12 143 HIS A C 1
ATOM 1172 O O . HIS A 1 143 ? -7.349 -11.155 6.679 1.00 97.12 143 HIS A O 1
ATOM 1178 N N . VAL A 1 144 ? -6.682 -10.429 4.656 1.00 97.56 144 VAL A N 1
ATOM 1179 C CA . VAL A 1 144 ? -7.956 -9.768 4.330 1.00 97.56 144 VAL A CA 1
ATOM 1180 C C . VAL A 1 144 ? -9.082 -10.789 4.174 1.00 97.56 144 VAL A C 1
ATOM 1182 O O . VAL A 1 144 ? -10.161 -10.567 4.722 1.00 97.56 144 VAL A O 1
ATOM 1185 N N . LEU A 1 145 ? -8.844 -11.909 3.487 1.00 97.75 145 LEU A N 1
ATOM 1186 C CA . LEU A 1 145 ? -9.857 -12.949 3.275 1.00 97.75 145 LEU A CA 1
ATOM 1187 C C . LEU A 1 145 ? -10.224 -13.676 4.567 1.00 97.75 145 LEU A C 1
ATOM 1189 O O . LEU A 1 145 ? -11.406 -13.777 4.895 1.00 97.75 145 LEU A O 1
ATOM 1193 N N . THR A 1 146 ? -9.226 -14.087 5.349 1.00 97.69 146 THR A N 1
ATOM 1194 C CA . THR A 1 146 ? -9.429 -14.710 6.664 1.00 97.69 146 THR A CA 1
ATOM 1195 C C . THR A 1 146 ? -10.254 -13.813 7.590 1.00 97.69 146 THR A C 1
ATOM 1197 O O . THR A 1 146 ? -11.049 -14.303 8.388 1.00 97.69 146 THR A O 1
ATOM 1200 N N . ASN A 1 147 ? -10.127 -12.489 7.448 1.00 97.75 147 ASN A N 1
ATOM 1201 C CA . ASN A 1 147 ? -10.825 -11.498 8.267 1.00 97.75 147 ASN A CA 1
ATOM 1202 C C . ASN A 1 147 ? -11.891 -10.709 7.486 1.00 97.75 147 ASN A C 1
ATOM 1204 O O . ASN A 1 147 ? -12.201 -9.561 7.825 1.00 97.75 147 ASN A O 1
ATOM 1208 N N . ALA A 1 148 ? -12.489 -11.317 6.454 1.00 97.88 148 ALA A N 1
ATOM 1209 C CA . ALA A 1 148 ? -13.411 -10.640 5.541 1.00 97.88 148 ALA A CA 1
ATOM 1210 C C . ALA A 1 148 ? -14.592 -9.963 6.257 1.00 97.88 148 ALA A C 1
ATOM 1212 O O . ALA A 1 148 ? -15.025 -8.878 5.866 1.00 97.88 148 ALA A O 1
ATOM 1213 N N . GLN A 1 149 ? -15.108 -10.563 7.335 1.00 97.44 149 GLN A N 1
ATOM 1214 C CA . GLN A 1 149 ? -16.218 -9.987 8.098 1.00 97.44 149 GLN A CA 1
ATOM 1215 C C . GLN A 1 149 ? -15.850 -8.638 8.730 1.00 97.44 149 GLN A C 1
ATOM 1217 O O . GLN A 1 149 ? -16.603 -7.671 8.590 1.00 97.44 149 GLN A O 1
ATOM 1222 N N . GLU A 1 150 ? -14.687 -8.550 9.377 1.00 97.75 150 GLU A N 1
ATOM 1223 C CA . GLU A 1 150 ? -14.180 -7.300 9.950 1.00 97.75 150 GLU A CA 1
ATOM 1224 C C . GLU A 1 150 ? -13.870 -6.279 8.852 1.00 97.75 150 GLU A C 1
ATOM 1226 O O . GLU A 1 150 ? -14.239 -5.106 8.965 1.00 97.75 150 GLU A O 1
ATOM 1231 N N . PHE A 1 151 ? -13.314 -6.736 7.726 1.00 97.75 151 PHE A N 1
ATOM 1232 C CA . PHE A 1 151 ? -13.089 -5.898 6.550 1.00 97.75 151 PHE A CA 1
ATOM 1233 C C . PHE A 1 151 ? -14.387 -5.260 6.027 1.00 97.75 151 PHE A C 1
ATOM 1235 O O . PHE A 1 151 ? -14.459 -4.045 5.814 1.00 97.75 151 PHE A O 1
ATOM 1242 N N . PHE A 1 152 ? -15.465 -6.038 5.896 1.00 97.62 152 PHE A N 1
ATOM 1243 C CA . PHE A 1 152 ? -16.770 -5.511 5.495 1.00 97.62 152 PHE A CA 1
ATOM 1244 C C . PHE A 1 152 ? -17.393 -4.601 6.557 1.00 97.62 152 PHE A C 1
ATOM 1246 O O . PHE A 1 152 ? -17.976 -3.572 6.201 1.00 97.62 152 PHE A O 1
ATOM 1253 N N . ARG A 1 153 ? -17.268 -4.929 7.850 1.00 96.50 153 ARG A N 1
ATOM 1254 C CA . ARG A 1 153 ? -17.764 -4.085 8.954 1.00 96.50 153 ARG A CA 1
ATOM 1255 C C . ARG A 1 153 ? -17.127 -2.700 8.929 1.00 96.50 153 ARG A C 1
ATOM 1257 O O . ARG A 1 153 ? -17.847 -1.704 9.017 1.00 96.50 153 ARG A O 1
ATOM 1264 N N . MET A 1 154 ? -15.812 -2.623 8.722 1.00 97.12 154 MET A N 1
ATOM 1265 C CA . MET A 1 154 ? -15.099 -1.354 8.561 1.00 97.12 154 MET A CA 1
ATOM 1266 C C . MET A 1 154 ? -15.670 -0.518 7.416 1.00 97.12 154 MET A C 1
ATOM 1268 O O . MET A 1 154 ? -15.964 0.661 7.599 1.00 97.12 154 MET A O 1
ATOM 1272 N N . LYS A 1 155 ? -15.896 -1.131 6.251 1.00 96.19 155 LYS A N 1
ATOM 1273 C CA . LYS A 1 155 ? -16.420 -0.443 5.060 1.00 96.19 155 LYS A CA 1
ATOM 1274 C C . LYS A 1 155 ? -17.874 0.013 5.214 1.00 96.19 155 LYS A C 1
ATOM 1276 O O . LYS A 1 155 ? -18.274 1.030 4.648 1.00 96.19 155 LYS A O 1
ATOM 128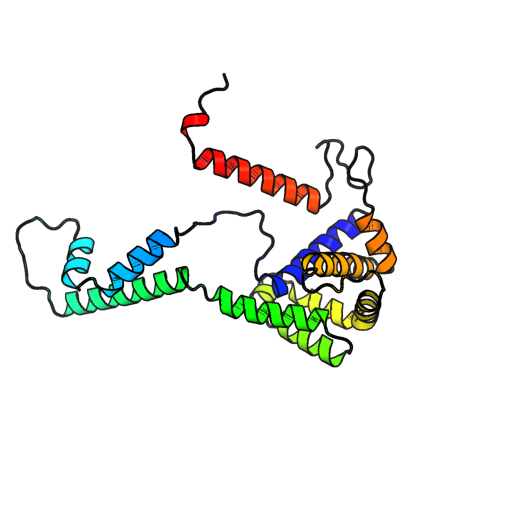1 N N . ARG A 1 156 ? -18.678 -0.720 5.990 1.00 95.44 156 ARG A N 1
ATOM 1282 C CA . ARG A 1 156 ? -20.066 -0.347 6.320 1.00 95.44 156 ARG A CA 1
ATOM 1283 C C . ARG A 1 156 ? -20.141 0.771 7.359 1.00 95.44 156 ARG A C 1
ATOM 1285 O O . ARG A 1 156 ? -21.152 1.466 7.422 1.00 95.44 156 ARG A O 1
ATOM 1292 N N . ASN A 1 157 ? -19.087 0.986 8.145 1.00 96.00 157 ASN A N 1
ATOM 1293 C CA . ASN A 1 157 ? -19.069 2.015 9.175 1.00 96.00 157 ASN A CA 1
ATOM 1294 C C . ASN A 1 157 ? -19.312 3.415 8.587 1.00 96.00 157 ASN A C 1
ATOM 1296 O O . ASN A 1 157 ? -18.771 3.781 7.541 1.00 96.00 157 ASN A O 1
ATOM 1300 N N . ARG A 1 158 ? -20.094 4.253 9.280 1.00 94.62 158 ARG A N 1
ATOM 1301 C CA . ARG A 1 158 ? -20.380 5.629 8.834 1.00 94.62 158 ARG A CA 1
ATOM 1302 C C . ARG A 1 158 ? -19.119 6.470 8.612 1.00 94.62 158 ARG A C 1
ATOM 1304 O O . ARG A 1 158 ? -19.123 7.318 7.730 1.00 94.62 158 ARG A O 1
ATOM 1311 N N . ARG A 1 159 ? -18.043 6.205 9.360 1.00 93.38 159 ARG A N 1
ATOM 1312 C CA . ARG A 1 159 ? -16.767 6.932 9.282 1.00 93.38 159 ARG A CA 1
ATOM 1313 C C . ARG A 1 159 ? -15.876 6.496 8.112 1.00 93.38 159 ARG A C 1
ATOM 1315 O O . ARG A 1 159 ? -14.858 7.143 7.890 1.00 93.38 159 ARG A O 1
ATOM 1322 N N . PHE A 1 160 ? -16.223 5.428 7.391 1.00 95.81 160 PHE A N 1
ATOM 1323 C CA . PHE A 1 160 ? -15.475 5.012 6.207 1.00 95.81 160 PHE A CA 1
ATOM 1324 C C . PHE A 1 160 ? -15.550 6.097 5.112 1.00 95.81 160 PHE A C 1
ATOM 1326 O O . PHE A 1 160 ? -16.658 6.554 4.804 1.00 95.81 160 PHE A O 1
ATOM 1333 N N . PRO A 1 161 ? -14.425 6.528 4.508 1.00 94.62 161 PRO A N 1
ATOM 1334 C CA . PRO A 1 161 ? -14.441 7.581 3.492 1.00 94.62 161 PRO A CA 1
ATOM 1335 C C . PRO A 1 161 ? -15.132 7.140 2.190 1.00 94.62 161 PRO A C 1
ATOM 1337 O O . PRO A 1 161 ? -14.755 6.147 1.564 1.00 94.62 161 PRO A O 1
ATOM 1340 N N . ARG A 1 162 ? -16.149 7.899 1.757 1.00 91.75 162 ARG A N 1
ATOM 1341 C CA . ARG A 1 162 ? -16.986 7.561 0.584 1.00 91.75 162 ARG A CA 1
ATOM 1342 C C . ARG A 1 162 ? -16.780 8.454 -0.641 1.00 91.75 162 ARG A C 1
ATOM 1344 O O . ARG A 1 162 ? -17.149 8.028 -1.727 1.00 91.75 162 ARG A O 1
ATOM 1351 N N . SER A 1 163 ? -16.169 9.631 -0.495 1.00 87.94 163 SER A N 1
ATOM 1352 C CA . SER A 1 163 ? -15.908 10.542 -1.624 1.00 87.94 163 SER A CA 1
ATOM 1353 C C . SER A 1 163 ? -14.988 9.904 -2.668 1.00 87.94 163 SER A C 1
ATOM 1355 O O . SER A 1 163 ? -14.048 9.198 -2.308 1.00 87.94 163 SER A O 1
ATOM 1357 N N . SER A 1 164 ? -15.226 10.161 -3.955 1.00 78.38 164 SER A N 1
ATOM 1358 C CA . SER A 1 164 ? -14.400 9.663 -5.066 1.00 78.38 164 SER A CA 1
ATOM 1359 C C . SER A 1 164 ? -12.918 10.025 -4.920 1.00 78.38 164 SER A C 1
ATOM 1361 O O . SER A 1 164 ? -12.068 9.225 -5.285 1.00 78.38 164 SER A O 1
ATOM 1363 N N . TYR A 1 165 ? -12.604 11.161 -4.296 1.00 78.94 165 TYR A N 1
ATOM 1364 C CA . TYR A 1 165 ? -11.232 11.650 -4.105 1.00 78.94 165 TYR A CA 1
ATOM 1365 C C . TYR A 1 165 ? -10.578 11.202 -2.786 1.00 78.94 165 TYR A C 1
ATOM 1367 O O . TYR A 1 165 ? -9.478 11.639 -2.458 1.00 78.94 165 TYR A O 1
ATOM 1375 N N . ALA A 1 166 ? -11.241 10.354 -1.994 1.00 86.88 166 ALA A N 1
ATOM 1376 C CA . ALA A 1 166 ? -10.801 10.005 -0.641 1.00 86.88 166 ALA A CA 1
ATOM 1377 C C . ALA A 1 166 ? -9.940 8.731 -0.559 1.00 86.88 166 ALA A C 1
ATOM 1379 O O . ALA A 1 166 ? -9.889 8.109 0.502 1.00 86.88 166 ALA A O 1
ATOM 1380 N N . ASP A 1 167 ? -9.281 8.317 -1.644 1.00 88.56 167 ASP A N 1
ATOM 1381 C CA . ASP A 1 167 ? -8.522 7.057 -1.679 1.00 88.56 167 ASP A CA 1
ATOM 1382 C C . ASP A 1 167 ? -7.416 6.981 -0.635 1.00 88.56 167 ASP A C 1
ATOM 1384 O O . ASP A 1 167 ? -7.313 5.972 0.057 1.00 88.56 167 ASP A O 1
ATOM 1388 N N . GLU A 1 168 ? -6.660 8.061 -0.445 1.00 88.81 168 GLU A N 1
ATOM 1389 C CA . GLU A 1 168 ? -5.637 8.122 0.602 1.00 88.81 168 GLU A CA 1
ATOM 1390 C C . GLU A 1 168 ? -6.255 7.888 1.985 1.00 88.81 168 GLU A C 1
ATOM 1392 O O . GLU A 1 168 ? -5.787 7.076 2.778 1.00 88.81 168 GLU A O 1
ATOM 1397 N N . SER A 1 169 ? -7.387 8.543 2.257 1.00 92.44 169 SER A N 1
ATOM 1398 C CA . SER A 1 169 ? -8.102 8.366 3.518 1.00 92.44 169 SER A CA 1
ATOM 1399 C C . SER A 1 169 ? -8.654 6.949 3.679 1.00 92.44 169 SER A C 1
ATOM 1401 O O . SER A 1 169 ? -8.678 6.443 4.799 1.00 92.44 169 SER A O 1
ATOM 1403 N N . ARG A 1 170 ? -9.110 6.296 2.599 1.00 95.25 170 ARG A N 1
ATOM 1404 C CA . ARG A 1 170 ? -9.560 4.892 2.632 1.00 95.25 170 ARG A CA 1
ATOM 1405 C C . ARG A 1 170 ? -8.402 3.959 2.940 1.00 95.25 170 ARG A C 1
ATOM 1407 O O . ARG A 1 170 ? -8.558 3.080 3.782 1.00 95.25 170 ARG A O 1
ATOM 1414 N N . LEU A 1 171 ? -7.263 4.174 2.291 1.00 94.12 171 LEU A N 1
ATOM 1415 C CA . LEU A 1 171 ? -6.041 3.413 2.501 1.00 94.12 171 LEU A CA 1
ATOM 1416 C C . LEU A 1 171 ? -5.606 3.518 3.965 1.00 94.12 171 LEU A C 1
ATOM 1418 O O . LEU A 1 171 ? -5.495 2.493 4.636 1.00 94.12 171 LEU A O 1
ATOM 1422 N N . GLU A 1 172 ? -5.485 4.730 4.511 1.00 94.12 172 GLU A N 1
ATOM 1423 C CA . GLU A 1 172 ? -5.165 4.913 5.930 1.00 94.12 172 GLU A CA 1
ATOM 1424 C C . GLU A 1 172 ? -6.195 4.261 6.862 1.00 94.12 172 GLU A C 1
ATOM 1426 O O . GLU A 1 172 ? -5.835 3.657 7.873 1.00 94.12 172 GLU A O 1
ATOM 1431 N N . TYR A 1 173 ? -7.487 4.402 6.555 1.00 97.31 173 TYR A N 1
ATOM 1432 C CA . TYR A 1 173 ? -8.563 3.858 7.380 1.00 97.31 173 TYR A CA 1
ATOM 1433 C C . TYR A 1 173 ? -8.508 2.327 7.440 1.00 97.31 173 TYR A C 1
ATOM 1435 O O . TYR A 1 173 ? -8.565 1.754 8.529 1.00 97.31 173 TYR A O 1
ATOM 1443 N N . LEU A 1 174 ? -8.361 1.673 6.284 1.00 97.56 174 LEU A N 1
ATOM 1444 C CA . LEU A 1 174 ? -8.238 0.220 6.188 1.00 97.56 174 LEU A CA 1
ATOM 1445 C C . LEU A 1 174 ? -6.944 -0.268 6.844 1.00 97.56 174 LEU A C 1
ATOM 1447 O O . LEU A 1 174 ? -6.990 -1.233 7.603 1.00 97.56 174 LEU A O 1
ATOM 1451 N N . ALA A 1 175 ? -5.821 0.428 6.640 1.00 97.06 175 ALA A N 1
ATOM 1452 C CA . ALA A 1 175 ? -4.547 0.067 7.254 1.00 97.06 175 ALA A CA 1
ATOM 1453 C C . ALA A 1 175 ? -4.613 0.089 8.789 1.00 97.06 175 ALA A C 1
ATOM 1455 O O . ALA A 1 175 ? -4.186 -0.856 9.451 1.00 97.06 175 ALA A O 1
ATOM 1456 N N . ARG A 1 176 ? -5.222 1.131 9.369 1.00 97.75 176 ARG A N 1
ATOM 1457 C CA . ARG A 1 176 ? -5.439 1.234 10.822 1.00 97.75 176 ARG A CA 1
ATOM 1458 C C . ARG 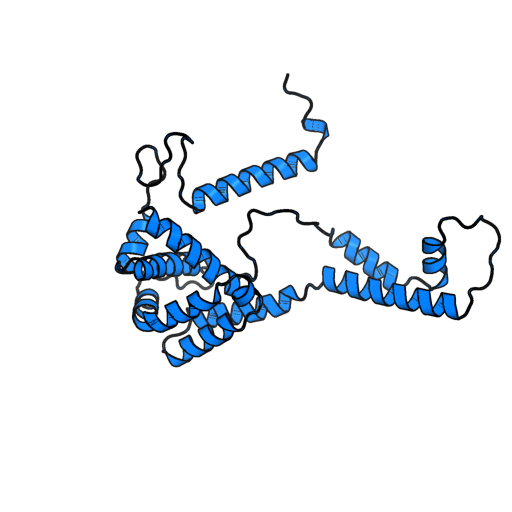A 1 176 ? -6.312 0.112 11.363 1.00 97.75 176 ARG A C 1
ATOM 1460 O O . ARG A 1 176 ? -6.029 -0.435 12.426 1.00 97.75 176 ARG A O 1
ATOM 1467 N N . GLY A 1 177 ? -7.396 -0.197 10.662 1.00 98.00 177 GLY A N 1
ATOM 1468 C CA . GLY A 1 177 ? -8.334 -1.206 11.119 1.00 98.00 177 GLY A CA 1
ATOM 1469 C C . GLY A 1 177 ? -7.774 -2.622 11.015 1.00 98.00 177 GLY A C 1
ATOM 1470 O O . GLY A 1 177 ? -7.879 -3.379 11.977 1.00 98.00 177 GLY A O 1
ATOM 1471 N N . MET A 1 178 ? -7.078 -2.948 9.921 1.00 98.38 178 MET A N 1
ATOM 1472 C CA . MET A 1 178 ? -6.382 -4.231 9.776 1.00 98.38 178 MET A CA 1
ATOM 1473 C C . MET A 1 178 ? -5.198 -4.371 10.741 1.00 98.38 178 MET A C 1
ATOM 1475 O O . MET A 1 178 ? -4.940 -5.464 11.238 1.00 98.38 178 MET A O 1
ATOM 1479 N N . ALA A 1 179 ? -4.529 -3.276 11.112 1.00 97.69 179 ALA A N 1
ATOM 1480 C CA . ALA A 1 179 ? -3.567 -3.297 12.215 1.00 97.69 179 ALA A CA 1
ATOM 1481 C C . ALA A 1 179 ? -4.220 -3.665 13.558 1.00 97.69 179 ALA A C 1
ATOM 1483 O O . ALA A 1 179 ? -3.592 -4.324 14.384 1.00 97.69 179 ALA A O 1
ATOM 1484 N N . GLY A 1 180 ? -5.479 -3.262 13.769 1.00 97.81 180 GLY A N 1
ATOM 1485 C CA . GLY A 1 180 ? -6.300 -3.724 14.886 1.00 97.81 180 GLY A CA 1
ATOM 1486 C C . GLY A 1 180 ? -6.518 -5.230 14.850 1.00 97.81 180 GLY A C 1
ATOM 1487 O O . GLY A 1 180 ? -6.203 -5.898 15.830 1.00 97.81 180 GLY A O 1
ATOM 1488 N N . VAL A 1 181 ? -6.953 -5.754 13.699 1.00 97.25 181 VAL A N 1
ATOM 1489 C CA . VAL A 1 181 ? -7.150 -7.197 13.470 1.00 97.25 181 VAL A CA 1
ATOM 1490 C C . VAL A 1 181 ? -5.887 -7.994 13.815 1.00 97.25 181 VAL A C 1
ATOM 1492 O O . VAL A 1 181 ? -5.962 -8.933 14.598 1.00 97.25 181 VAL A O 1
ATOM 1495 N N . MET A 1 182 ? -4.714 -7.572 13.327 1.00 95.56 182 MET A N 1
ATOM 1496 C CA . MET A 1 182 ? -3.429 -8.241 13.612 1.00 95.56 182 MET A CA 1
ATOM 1497 C C . MET A 1 182 ? -3.018 -8.220 15.087 1.00 95.56 182 MET A C 1
ATOM 1499 O O . MET A 1 182 ? -2.155 -8.985 15.504 1.00 95.56 182 MET A O 1
ATOM 1503 N N . MET A 1 183 ? -3.587 -7.303 15.863 1.00 96.12 183 MET A N 1
ATOM 1504 C CA . MET A 1 183 ? -3.303 -7.133 17.283 1.00 96.12 183 MET A CA 1
ATOM 1505 C C . MET A 1 183 ? -4.462 -7.599 18.166 1.00 96.12 183 MET A C 1
ATOM 1507 O O . MET A 1 183 ? -4.457 -7.275 19.352 1.00 96.12 183 MET A O 1
ATOM 1511 N N . GLU A 1 184 ? -5.455 -8.291 17.595 1.00 95.62 184 GLU A N 1
ATOM 1512 C CA . GLU A 1 184 ? -6.659 -8.766 18.293 1.00 95.62 184 GLU A CA 1
ATOM 1513 C C . GLU A 1 184 ? -7.421 -7.635 19.011 1.00 95.62 184 GLU A C 1
ATOM 1515 O O . GLU A 1 184 ? -8.051 -7.805 20.053 1.00 95.62 184 GLU A O 1
ATOM 1520 N N . VAL A 1 185 ? -7.373 -6.432 18.437 1.00 95.62 185 VAL A N 1
ATOM 1521 C CA . VAL A 1 185 ? -8.129 -5.262 18.888 1.00 95.62 185 VAL A CA 1
ATOM 1522 C C . VAL A 1 185 ? -9.210 -4.969 17.857 1.00 95.62 185 VAL A C 1
ATOM 1524 O O . VAL A 1 185 ? -8.940 -4.978 16.658 1.00 95.62 185 VAL A O 1
ATOM 1527 N N . SER A 1 186 ? -10.420 -4.626 18.314 1.00 96.06 186 SER A N 1
ATOM 1528 C CA . SER A 1 186 ? -11.496 -4.177 17.420 1.00 96.06 186 SER A CA 1
ATOM 1529 C C . SER A 1 186 ? -10.969 -3.147 16.406 1.00 96.06 186 SER A C 1
ATOM 1531 O O . SER A 1 186 ? -10.356 -2.151 16.826 1.00 96.06 186 SER A O 1
ATOM 1533 N N . PRO A 1 187 ? -11.223 -3.323 15.093 1.00 97.44 187 PRO A N 1
ATOM 1534 C CA . PRO A 1 187 ? -10.729 -2.403 14.072 1.00 97.44 187 PRO A CA 1
ATOM 1535 C C . PRO A 1 187 ? -11.107 -0.949 14.358 1.00 97.44 187 PRO A C 1
ATOM 1537 O O . PRO A 1 187 ? -10.297 -0.042 14.179 1.00 97.44 187 PRO A O 1
ATOM 1540 N N . MET A 1 188 ? -12.314 -0.718 14.884 1.00 96.56 188 MET A N 1
ATOM 1541 C CA . MET A 1 188 ? -12.793 0.621 15.227 1.00 96.56 188 MET A CA 1
ATOM 1542 C C . MET A 1 188 ? -11.977 1.261 16.352 1.00 96.56 188 MET A C 1
ATOM 1544 O O . MET A 1 188 ? -11.595 2.426 16.244 1.00 96.56 188 MET A O 1
ATOM 1548 N N . THR A 1 189 ? -11.656 0.497 17.397 1.00 96.25 189 THR A N 1
ATOM 1549 C CA . THR A 1 189 ? -10.799 0.959 18.494 1.00 96.25 189 THR A CA 1
ATOM 1550 C C . THR A 1 189 ? -9.381 1.239 18.005 1.00 96.25 189 THR A C 1
ATOM 1552 O O . THR A 1 189 ? -8.787 2.242 18.400 1.00 96.25 189 THR A O 1
ATOM 1555 N N . ALA A 1 190 ? -8.831 0.392 17.132 1.00 97.25 190 ALA A N 1
ATOM 1556 C CA . ALA A 1 190 ? -7.517 0.624 16.538 1.00 97.25 190 ALA A CA 1
ATOM 1557 C C . ALA A 1 190 ? -7.498 1.906 15.690 1.00 97.25 190 ALA A C 1
ATOM 1559 O O . ALA A 1 190 ? -6.607 2.736 15.870 1.00 97.25 190 ALA A O 1
ATOM 1560 N N . ILE A 1 191 ? -8.521 2.121 14.854 1.00 96.75 191 ILE A N 1
ATOM 1561 C CA . ILE A 1 191 ? -8.698 3.347 14.064 1.00 96.75 191 ILE A CA 1
ATOM 1562 C C . ILE A 1 191 ? -8.740 4.585 14.962 1.00 96.75 191 ILE A C 1
ATOM 1564 O O . ILE A 1 191 ? -8.029 5.551 14.689 1.00 96.75 191 ILE A O 1
ATOM 1568 N N . GLU A 1 192 ? -9.535 4.572 16.033 1.00 95.62 192 GLU A N 1
ATOM 1569 C CA . GLU A 1 192 ? -9.625 5.702 16.966 1.00 95.62 192 GLU A CA 1
ATOM 1570 C C . GLU A 1 192 ? -8.299 5.966 17.684 1.00 95.62 192 GLU A C 1
ATOM 1572 O O . GLU A 1 192 ? -7.833 7.106 17.719 1.00 95.62 192 GLU A O 1
ATOM 1577 N N . ARG A 1 193 ? -7.656 4.916 18.209 1.00 94.94 193 ARG A N 1
ATOM 1578 C CA . ARG A 1 193 ? -6.373 5.030 18.913 1.00 94.94 193 ARG A CA 1
ATOM 1579 C C . ARG A 1 193 ? -5.272 5.568 18.010 1.00 94.94 193 ARG A C 1
ATOM 1581 O O . ARG A 1 193 ? -4.530 6.437 18.449 1.00 94.94 193 ARG A O 1
ATOM 1588 N N . LEU A 1 194 ? -5.158 5.053 16.784 1.00 94.19 194 LEU A N 1
ATOM 1589 C CA . LEU A 1 194 ? -4.125 5.446 15.819 1.00 94.19 194 LEU A CA 1
ATOM 1590 C C . LEU A 1 194 ? -4.363 6.855 15.263 1.00 94.19 194 LEU A C 1
ATOM 1592 O O . LEU A 1 194 ? -3.410 7.606 15.078 1.00 94.19 194 LEU A O 1
ATOM 1596 N N . ARG A 1 195 ? -5.626 7.244 15.048 1.00 92.88 195 ARG A N 1
ATOM 1597 C CA . ARG A 1 195 ? -5.984 8.601 14.607 1.00 92.88 195 ARG A CA 1
ATOM 1598 C C . ARG A 1 195 ? -5.682 9.661 15.668 1.00 92.88 195 ARG A C 1
ATOM 1600 O O . ARG A 1 195 ? -5.281 10.762 15.315 1.00 92.88 195 ARG A O 1
ATOM 1607 N N . ASN A 1 196 ? -5.878 9.333 16.944 1.00 92.62 196 ASN A N 1
ATOM 1608 C CA . ASN A 1 196 ? -5.736 10.271 18.061 1.00 92.62 196 ASN A CA 1
ATOM 1609 C C . ASN A 1 196 ? -4.362 10.185 18.750 1.00 92.62 196 ASN A C 1
ATOM 1611 O O . ASN A 1 196 ? -4.222 10.576 19.911 1.00 92.62 196 ASN A O 1
ATOM 1615 N N . ILE A 1 197 ? -3.345 9.648 18.069 1.00 91.06 197 ILE A N 1
ATOM 1616 C CA . ILE A 1 197 ? -1.982 9.620 18.603 1.00 91.06 197 ILE A CA 1
ATOM 1617 C C . ILE A 1 197 ? -1.498 11.054 18.826 1.00 91.06 197 ILE A C 1
ATOM 1619 O O . ILE A 1 197 ? -1.549 11.895 17.933 1.00 91.06 197 ILE A O 1
ATOM 1623 N N . LYS A 1 198 ? -0.982 11.322 20.028 1.00 92.88 198 LYS A N 1
ATOM 1624 C CA . LYS A 1 198 ? -0.256 12.561 20.317 1.00 92.88 198 LYS A CA 1
ATOM 1625 C C . LYS A 1 198 ? 1.180 12.448 19.804 1.00 92.88 198 LYS A C 1
ATOM 1627 O O . LYS A 1 198 ? 1.823 11.413 19.975 1.00 92.88 198 LYS A O 1
ATOM 1632 N N . HIS A 1 199 ? 1.679 13.531 19.216 1.00 93.38 199 HIS A N 1
ATOM 1633 C CA . HIS A 1 199 ? 3.022 13.619 18.628 1.00 93.38 199 HIS A CA 1
ATOM 1634 C C . HIS A 1 199 ? 3.968 14.536 19.426 1.00 93.38 199 HIS A C 1
ATOM 1636 O O . HIS A 1 199 ? 4.991 14.960 18.901 1.00 93.38 199 HIS A O 1
ATOM 1642 N N . THR A 1 200 ? 3.618 14.860 20.673 1.00 92.94 200 THR A N 1
ATOM 1643 C CA . THR A 1 200 ? 4.340 15.784 21.565 1.00 92.94 200 THR A CA 1
ATOM 1644 C C . THR A 1 200 ? 5.226 15.048 22.575 1.00 92.94 200 THR A C 1
ATOM 1646 O O . THR A 1 200 ? 5.090 13.834 22.741 1.00 92.94 200 THR A O 1
ATOM 1649 N N . ALA A 1 201 ? 6.080 15.786 23.293 1.00 91.81 201 ALA A N 1
ATOM 1650 C CA . ALA A 1 201 ? 6.871 15.259 24.409 1.00 91.81 201 ALA A CA 1
ATOM 1651 C C . ALA A 1 201 ? 6.010 14.487 25.425 1.00 91.81 201 ALA A C 1
ATOM 1653 O O . ALA A 1 201 ? 4.849 14.838 25.663 1.00 91.81 201 ALA A O 1
ATOM 1654 N N . GLY A 1 202 ? 6.558 13.393 25.962 1.00 89.38 202 GLY A N 1
ATOM 1655 C CA . GLY A 1 202 ? 5.848 12.472 26.860 1.00 89.38 202 GLY A CA 1
ATOM 1656 C C . GLY A 1 202 ? 4.761 11.598 26.209 1.00 89.38 202 GLY A C 1
ATOM 1657 O O . GLY A 1 202 ? 4.136 10.788 26.895 1.00 89.38 202 GLY A O 1
ATOM 1658 N N . ALA A 1 203 ? 4.500 11.719 24.901 1.00 92.31 203 ALA A N 1
ATOM 1659 C CA . ALA A 1 203 ? 3.525 10.868 24.220 1.00 92.31 203 ALA A CA 1
ATOM 1660 C C . ALA A 1 203 ? 4.047 9.427 23.996 1.00 92.31 203 ALA A C 1
ATOM 1662 O O . ALA A 1 203 ? 5.255 9.206 23.932 1.00 92.31 203 ALA A O 1
ATOM 1663 N N . PRO A 1 204 ? 3.169 8.424 23.768 1.00 90.06 204 PRO A N 1
ATOM 1664 C CA . PRO A 1 204 ? 3.571 7.008 23.698 1.00 90.06 204 PRO A CA 1
ATOM 1665 C C . PRO A 1 204 ? 4.582 6.635 22.600 1.00 90.06 204 PRO A C 1
ATOM 1667 O O . PRO A 1 204 ? 5.195 5.564 22.656 1.00 90.06 204 PRO A O 1
ATOM 1670 N N . LEU A 1 205 ? 4.699 7.469 21.565 1.00 91.06 205 LEU A N 1
ATOM 1671 C CA . LEU A 1 205 ? 5.642 7.295 20.456 1.00 91.06 205 LEU A CA 1
ATOM 1672 C C . LEU A 1 205 ? 6.730 8.375 20.439 1.00 91.06 205 LEU A C 1
ATOM 1674 O O . LEU A 1 205 ? 7.444 8.473 19.448 1.00 91.06 205 LEU A O 1
ATOM 1678 N N . TRP A 1 206 ? 6.831 9.210 21.471 1.00 92.94 206 TRP A N 1
ATOM 1679 C CA . TRP A 1 206 ? 7.879 10.216 21.562 1.00 92.94 206 TRP A CA 1
ATOM 1680 C C . TRP A 1 206 ? 9.215 9.570 21.933 1.00 92.94 206 TRP A C 1
ATOM 1682 O O . TRP A 1 206 ? 9.274 8.716 22.819 1.00 92.94 206 TRP A O 1
ATOM 1692 N N . ASP A 1 207 ? 10.266 9.966 21.225 1.00 88.81 207 ASP A N 1
ATOM 1693 C CA . ASP A 1 207 ? 11.647 9.616 21.519 1.00 88.81 207 ASP A CA 1
ATOM 1694 C C . ASP A 1 207 ? 12.312 10.811 22.210 1.00 88.81 207 ASP A C 1
ATOM 1696 O O . ASP A 1 207 ? 12.458 11.882 21.616 1.00 88.81 207 ASP A O 1
ATOM 1700 N N . GLU A 1 208 ? 12.677 10.647 23.483 1.00 89.75 208 GLU A N 1
ATOM 1701 C CA . GLU A 1 208 ? 13.309 11.717 24.262 1.00 89.75 208 GLU A CA 1
ATOM 1702 C C . GLU A 1 208 ? 14.766 11.973 23.872 1.00 89.75 208 GLU A C 1
ATOM 1704 O O . GLU A 1 208 ? 15.272 13.066 24.132 1.00 89.75 208 GLU A O 1
ATOM 1709 N N . THR A 1 209 ? 15.420 10.998 23.247 1.00 89.19 209 THR A N 1
ATOM 1710 C CA . THR A 1 209 ? 16.792 11.086 22.740 1.00 89.19 209 THR A CA 1
ATOM 1711 C C . THR A 1 209 ? 16.821 11.882 21.442 1.00 89.19 209 THR A C 1
ATOM 1713 O O . THR A 1 209 ? 17.588 12.828 21.310 1.00 89.19 209 THR A O 1
ATOM 1716 N N . GLU A 1 210 ? 15.925 11.560 20.506 1.00 86.75 210 GLU A N 1
ATOM 1717 C CA . GLU A 1 210 ? 15.823 12.264 19.219 1.00 86.75 210 GLU A CA 1
ATOM 1718 C C . GLU A 1 210 ? 14.937 13.525 19.276 1.00 86.75 210 GLU A C 1
ATOM 1720 O O . GLU A 1 210 ? 14.770 14.204 18.261 1.00 86.75 210 GLU A O 1
ATOM 1725 N N . LYS A 1 211 ? 14.314 13.816 20.429 1.00 91.25 211 LYS A N 1
ATOM 1726 C CA . LYS A 1 211 ? 13.331 14.901 20.630 1.00 91.25 211 LYS A CA 1
ATOM 1727 C C . LYS A 1 211 ? 12.278 14.966 19.524 1.00 91.25 211 LYS A C 1
ATOM 1729 O O . LYS A 1 211 ? 11.953 16.034 18.999 1.00 91.25 211 LYS A O 1
ATOM 1734 N N . CYS A 1 212 ? 11.733 13.811 19.150 1.00 89.94 212 CYS A N 1
ATOM 1735 C CA . CYS A 1 212 ? 10.774 13.738 18.059 1.00 89.94 212 CYS A CA 1
ATOM 1736 C C . CYS A 1 212 ? 9.805 12.555 18.173 1.00 89.94 212 CYS A C 1
ATOM 1738 O O . CYS A 1 212 ? 10.026 11.586 18.895 1.00 89.94 212 CYS A O 1
ATOM 1740 N N . CYS A 1 213 ? 8.704 12.608 17.418 1.00 91.38 213 CYS A N 1
ATOM 1741 C CA . CYS A 1 213 ? 7.780 11.480 17.329 1.00 91.38 213 CYS A CA 1
ATOM 1742 C C . CYS A 1 213 ? 8.344 10.373 16.419 1.00 91.38 213 CYS A C 1
ATOM 1744 O O . CYS A 1 213 ? 8.717 10.626 15.271 1.00 91.38 213 CYS A O 1
ATOM 1746 N N . GLY A 1 214 ? 8.350 9.137 16.917 1.00 85.69 214 GLY A N 1
ATOM 1747 C CA . GLY A 1 214 ? 8.777 7.926 16.219 1.00 85.69 214 GLY A CA 1
ATOM 1748 C C . GLY A 1 214 ? 7.676 7.208 15.432 1.00 85.69 214 GLY A C 1
ATOM 1749 O O . GLY A 1 214 ? 7.893 6.082 14.986 1.00 85.69 214 GLY A O 1
ATOM 1750 N N . CYS A 1 215 ? 6.490 7.805 15.259 1.00 90.12 215 CYS A N 1
ATOM 1751 C CA . CYS A 1 215 ? 5.482 7.225 14.371 1.00 90.12 215 CYS A CA 1
ATOM 1752 C C . CYS A 1 215 ? 5.987 7.225 12.919 1.00 90.12 215 CYS A C 1
ATOM 1754 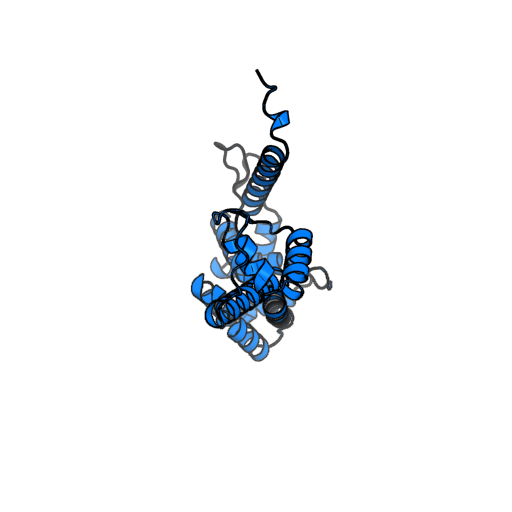O O . CYS A 1 215 ? 6.783 8.080 12.514 1.00 90.12 215 CYS A O 1
ATOM 1756 N N . TRP A 1 216 ? 5.518 6.270 12.117 1.00 86.31 216 TRP A N 1
ATOM 1757 C CA . TRP A 1 216 ? 6.030 6.098 10.755 1.00 86.31 216 TRP A CA 1
ATOM 1758 C C . TRP A 1 216 ? 5.726 7.318 9.868 1.00 86.31 216 TRP A C 1
ATOM 1760 O O . TRP A 1 216 ? 6.556 7.685 9.042 1.00 86.31 216 TRP A O 1
ATOM 1770 N N . ARG A 1 217 ? 4.599 8.010 10.100 1.00 87.12 217 ARG A N 1
ATOM 1771 C CA . ARG A 1 217 ? 4.232 9.247 9.386 1.00 87.12 217 ARG A CA 1
ATOM 1772 C C . ARG A 1 217 ? 5.227 10.375 9.631 1.00 87.12 217 ARG A C 1
ATOM 1774 O O . ARG A 1 217 ? 5.716 10.977 8.680 1.00 87.12 217 ARG A O 1
ATOM 1781 N N . CYS A 1 218 ? 5.553 10.644 10.898 1.00 88.31 218 CYS A N 1
ATOM 1782 C CA . CYS A 1 218 ? 6.526 11.675 11.255 1.00 88.31 218 CYS A CA 1
ATOM 1783 C C . CYS A 1 218 ? 7.916 11.320 10.721 1.00 88.31 218 CYS A C 1
ATOM 1785 O O . CYS A 1 218 ? 8.604 12.196 10.206 1.00 88.31 218 CYS A O 1
ATOM 1787 N N . ARG A 1 219 ? 8.313 10.041 10.779 1.00 83.31 219 ARG A N 1
ATOM 1788 C CA . ARG A 1 219 ? 9.572 9.578 10.176 1.00 83.31 219 ARG A CA 1
ATOM 1789 C C . ARG A 1 219 ? 9.599 9.824 8.666 1.00 83.31 219 ARG A C 1
ATOM 1791 O O . ARG A 1 219 ? 10.542 10.445 8.188 1.00 83.31 219 ARG A O 1
ATOM 1798 N N . LEU A 1 220 ? 8.548 9.435 7.941 1.00 79.94 220 LEU A N 1
ATOM 1799 C CA . LEU A 1 220 ? 8.450 9.630 6.492 1.00 79.94 220 LEU A CA 1
ATOM 1800 C C . LEU A 1 220 ? 8.493 11.118 6.109 1.00 79.94 220 LEU A C 1
ATOM 1802 O O . LEU A 1 220 ? 9.224 11.502 5.199 1.00 79.94 220 LEU A O 1
ATOM 1806 N N . GLN A 1 221 ? 7.776 11.976 6.843 1.00 83.69 221 GLN A N 1
ATOM 1807 C CA . GLN A 1 221 ? 7.815 13.428 6.638 1.00 83.69 221 GLN A CA 1
ATOM 1808 C C . GLN A 1 221 ? 9.215 14.014 6.852 1.00 83.69 221 GLN A C 1
ATOM 1810 O O . GLN A 1 221 ? 9.653 14.837 6.048 1.00 83.69 221 GLN A O 1
ATOM 1815 N N . ARG A 1 222 ? 9.936 13.585 7.899 1.00 81.75 222 ARG A N 1
ATOM 1816 C CA . ARG A 1 222 ? 11.323 14.017 8.137 1.00 81.75 222 ARG A CA 1
ATOM 1817 C C . ARG A 1 222 ? 12.246 13.581 7.005 1.00 81.75 222 ARG A C 1
ATOM 1819 O O . ARG A 1 222 ? 13.010 14.406 6.511 1.00 81.75 222 ARG A O 1
ATOM 1826 N N . SER A 1 223 ? 12.139 12.329 6.562 1.00 74.44 223 SER A N 1
ATOM 1827 C CA . SER A 1 223 ? 12.902 11.824 5.418 1.00 74.44 223 SER A CA 1
ATOM 1828 C C . SER A 1 223 ? 12.621 12.655 4.164 1.00 74.44 223 SER A C 1
ATOM 1830 O O . SER A 1 223 ? 13.553 13.169 3.556 1.00 74.44 223 SER A O 1
ATOM 1832 N N . HIS A 1 224 ? 11.353 12.903 3.824 1.00 76.44 224 HIS A N 1
ATOM 1833 C CA . HIS A 1 224 ? 10.992 13.753 2.683 1.00 76.44 224 HIS A CA 1
ATOM 1834 C C . HIS A 1 224 ? 11.539 15.184 2.796 1.00 76.44 224 HIS A C 1
ATOM 1836 O O . HIS A 1 224 ? 11.992 15.750 1.802 1.00 76.44 224 HIS A O 1
ATOM 1842 N N . ALA A 1 225 ? 11.509 15.787 3.988 1.00 78.00 225 ALA A N 1
ATOM 1843 C CA . ALA A 1 225 ? 12.065 17.120 4.209 1.00 78.00 225 ALA A CA 1
ATOM 1844 C C . ALA A 1 225 ? 13.589 17.148 4.009 1.00 78.00 225 ALA A C 1
ATOM 1846 O O . ALA A 1 225 ? 14.103 18.077 3.382 1.00 78.00 225 ALA A O 1
ATOM 1847 N N . LEU A 1 226 ? 14.293 16.119 4.491 1.00 75.56 226 LEU A N 1
ATOM 1848 C CA . LEU A 1 226 ? 15.728 15.945 4.277 1.00 75.56 226 LEU A CA 1
ATOM 1849 C C . LEU A 1 226 ? 16.048 15.815 2.782 1.00 75.56 226 LEU A C 1
ATOM 1851 O O . LEU A 1 226 ? 16.900 16.546 2.283 1.00 75.56 226 LEU A O 1
ATOM 1855 N N . TYR A 1 227 ? 15.318 14.969 2.051 1.00 69.88 227 TYR A N 1
ATOM 1856 C CA . TYR A 1 227 ? 15.530 14.782 0.613 1.00 69.88 227 TYR A CA 1
ATOM 1857 C C . TYR A 1 227 ? 15.298 16.067 -0.184 1.00 69.88 227 TYR A C 1
ATOM 1859 O O . TYR A 1 227 ? 16.173 16.479 -0.938 1.00 69.88 227 TYR A O 1
ATOM 1867 N N . LYS A 1 228 ? 14.203 16.793 0.072 1.00 73.19 228 LYS A N 1
ATOM 1868 C CA . LYS A 1 228 ? 13.953 18.103 -0.561 1.00 73.19 228 LYS A CA 1
ATOM 1869 C C . LYS A 1 228 ? 15.034 19.145 -0.267 1.00 73.19 228 LYS A C 1
ATOM 1871 O O . LYS A 1 228 ? 15.146 20.138 -0.988 1.00 73.19 228 LYS A O 1
ATOM 1876 N N . ARG A 1 229 ? 15.759 19.004 0.846 1.00 73.44 229 ARG A N 1
ATOM 1877 C CA . ARG A 1 229 ? 16.890 19.874 1.182 1.00 73.44 229 ARG A CA 1
ATOM 1878 C C . ARG A 1 229 ? 18.130 19.466 0.387 1.00 73.44 229 ARG A C 1
ATOM 1880 O O . ARG A 1 229 ? 18.778 20.340 -0.173 1.00 73.44 229 ARG A O 1
ATOM 1887 N N . LEU A 1 230 ? 18.414 18.168 0.291 1.00 67.12 230 LEU A N 1
ATOM 1888 C CA . LEU A 1 230 ? 19.520 17.629 -0.508 1.00 67.12 230 LEU A CA 1
ATOM 1889 C C . LEU A 1 230 ? 19.359 17.931 -2.005 1.00 67.12 230 LEU A C 1
ATOM 1891 O O . LEU A 1 230 ? 20.311 18.389 -2.626 1.00 67.12 230 LEU A O 1
ATOM 1895 N N . GLU A 1 231 ? 18.154 17.781 -2.563 1.00 65.19 231 GLU A N 1
ATOM 1896 C CA . GLU A 1 231 ? 17.857 18.149 -3.958 1.00 65.19 231 GLU A CA 1
ATOM 1897 C C . GLU A 1 231 ? 18.179 19.623 -4.239 1.00 65.19 231 GLU A C 1
ATOM 1899 O O . GLU A 1 231 ? 18.761 19.959 -5.267 1.00 65.19 231 GLU A O 1
ATOM 1904 N N . ARG A 1 232 ? 17.849 20.517 -3.298 1.00 68.12 232 ARG A N 1
ATOM 1905 C CA . ARG A 1 232 ? 18.163 21.947 -3.419 1.00 68.12 232 ARG A CA 1
ATOM 1906 C C . ARG A 1 232 ? 19.662 22.233 -3.388 1.00 68.12 232 ARG A C 1
ATOM 1908 O O . ARG A 1 232 ? 20.094 23.152 -4.069 1.00 68.12 232 ARG A O 1
ATOM 1915 N N . PHE A 1 233 ? 20.440 21.462 -2.631 1.00 63.66 233 PHE A N 1
ATOM 1916 C CA . PHE A 1 233 ? 21.899 21.593 -2.617 1.00 63.66 233 PHE A CA 1
ATOM 1917 C C . PHE A 1 233 ? 22.548 21.073 -3.904 1.00 63.66 233 PHE A C 1
ATOM 1919 O O . PHE A 1 233 ? 23.510 21.666 -4.377 1.00 63.66 233 PHE A O 1
ATOM 1926 N N . GLN A 1 234 ? 22.016 20.000 -4.494 1.00 57.25 234 GLN A N 1
ATOM 1927 C CA . GLN A 1 234 ? 22.552 19.429 -5.735 1.00 57.25 234 GLN A CA 1
ATOM 1928 C C . GLN A 1 234 ? 22.236 20.276 -6.976 1.00 57.25 234 GLN A C 1
ATOM 1930 O O . GLN A 1 234 ? 23.020 20.287 -7.919 1.00 57.25 234 GLN A O 1
ATOM 1935 N N . LEU A 1 235 ? 21.115 21.002 -6.975 1.00 54.09 235 LEU A N 1
ATOM 1936 C CA . LEU A 1 235 ? 20.713 21.877 -8.082 1.00 54.09 235 LEU A CA 1
ATOM 1937 C C . LEU A 1 235 ? 21.327 23.288 -8.017 1.00 54.09 235 LEU A C 1
ATOM 1939 O O . LEU A 1 235 ? 21.158 24.050 -8.964 1.00 54.09 235 LEU A O 1
ATOM 1943 N N . ASP A 1 236 ? 22.014 23.651 -6.927 1.00 52.06 236 ASP A N 1
ATOM 1944 C CA . ASP A 1 236 ? 22.549 25.005 -6.726 1.00 52.06 236 ASP A CA 1
ATOM 1945 C C . ASP A 1 236 ? 23.855 24.986 -5.886 1.00 52.06 236 ASP A C 1
ATOM 1947 O O . ASP A 1 236 ? 23.885 25.464 -4.744 1.00 52.06 236 ASP A O 1
ATOM 1951 N N . PRO A 1 237 ? 24.970 24.434 -6.417 1.00 52.53 237 PRO A N 1
ATOM 1952 C CA . PRO A 1 237 ? 26.242 24.310 -5.687 1.00 52.53 237 PRO A CA 1
ATOM 1953 C C . PRO A 1 237 ? 26.871 25.665 -5.307 1.00 52.53 237 PRO A C 1
ATOM 1955 O O . PRO A 1 237 ? 27.768 25.729 -4.470 1.00 52.53 237 PRO A O 1
ATOM 1958 N N . ALA A 1 238 ? 26.382 26.774 -5.872 1.00 54.75 238 ALA A N 1
ATOM 1959 C CA . ALA A 1 238 ? 26.840 28.130 -5.572 1.00 54.75 238 ALA A CA 1
ATOM 1960 C C . ALA A 1 238 ? 26.400 28.662 -4.188 1.00 54.75 238 ALA A C 1
ATOM 1962 O O . ALA A 1 238 ? 26.901 29.697 -3.749 1.00 54.75 238 ALA A O 1
ATOM 1963 N N . LYS A 1 239 ? 25.484 27.985 -3.475 1.00 52.56 239 LYS A N 1
ATOM 1964 C CA . LYS A 1 239 ? 24.983 28.431 -2.155 1.00 52.56 239 LYS A CA 1
ATOM 1965 C C . LYS A 1 239 ? 25.557 27.680 -0.949 1.00 52.56 239 LYS A C 1
ATOM 1967 O O . LYS A 1 239 ? 25.241 28.045 0.179 1.00 52.56 239 LYS A O 1
ATOM 1972 N N . SER A 1 240 ? 26.413 26.676 -1.141 1.00 48.22 240 SER A N 1
ATOM 1973 C CA . SER A 1 240 ? 27.029 25.916 -0.037 1.00 48.22 240 SER A CA 1
ATOM 1974 C C . SER A 1 240 ? 28.294 26.552 0.559 1.00 48.22 240 SER A C 1
ATOM 1976 O O . SER A 1 240 ? 28.837 26.011 1.513 1.00 48.22 240 SER A O 1
ATOM 1978 N N . GLY A 1 241 ? 28.755 27.697 0.043 1.00 45.53 241 GLY A N 1
ATOM 1979 C CA . GLY A 1 241 ? 30.003 28.354 0.461 1.00 45.53 241 GLY A CA 1
ATOM 1980 C C . GLY A 1 241 ? 29.853 29.585 1.362 1.00 45.53 241 GLY A C 1
ATOM 1981 O O . GLY A 1 241 ? 30.692 30.475 1.284 1.00 45.53 241 GLY A O 1
ATOM 1982 N N . LYS A 1 242 ? 28.782 29.709 2.157 1.00 45.44 242 LYS A N 1
ATOM 1983 C CA . LYS A 1 242 ? 28.633 30.820 3.120 1.00 45.44 242 LYS A CA 1
ATOM 1984 C C . LYS A 1 242 ? 27.995 30.366 4.427 1.00 45.44 242 LYS A C 1
ATOM 1986 O O . LYS A 1 242 ? 26.865 30.735 4.711 1.00 45.44 242 LYS A O 1
ATOM 1991 N N . HIS A 1 243 ? 28.718 29.560 5.192 1.00 44.59 243 HIS A N 1
ATOM 1992 C CA . HIS A 1 243 ? 28.577 29.486 6.646 1.00 44.59 243 HIS A CA 1
ATOM 1993 C C . HIS A 1 243 ? 29.934 29.055 7.216 1.00 44.59 243 HIS A C 1
ATOM 1995 O O . HIS A 1 243 ? 30.144 27.878 7.500 1.00 44.59 243 HIS A O 1
ATOM 2001 N N . GLU A 1 244 ? 30.853 30.020 7.286 1.00 37.28 244 GLU A N 1
ATOM 2002 C CA . GLU A 1 244 ? 31.848 30.104 8.364 1.00 37.28 244 GLU A CA 1
ATOM 2003 C C . GLU A 1 244 ? 31.257 30.964 9.485 1.00 37.28 244 GLU A C 1
ATOM 2005 O O . GLU A 1 244 ? 30.522 31.927 9.146 1.00 37.28 244 GLU A O 1
#

Foldseek 3Di:
DVLLLVQLVLLLQLLVCLQAVDGLDLDDDDPPPPLVVLVVVLVCLVPDALVVQVVVVPVPDDPDDPDPDDPVSRVVSVVVSVVSNVVSCCVNVPPSVVSNVSSNVLSVQCLPDQDLVSLLVSLVSSLPPPVCVVVVSNVVSVLCSVVVVLSNVLSPDPPQDDDPPCSSVNSSLSSQLSSCVVVVHHSVVSSVPVVPFDWQPPTPQADPVVRTGNRPVRVSVVSVVVVVVVVVCVVCVPPPPPDD

Sequence (244 aa):
MRKLNVWEFEWYKALHLPRDGTQLRPDPVFVRVNRREAEAQLEWWKKVTPREIMGDLRLGSEPGRHQPLSRADVEYAELQRQSEIAQLQRQLKPAQTQALAERRKIWEALVQARTLATLDEACGRWKALGDVQALGFACFADHVLTNAQEFFRMKRNRRFPRSSYADESRLEYLARGMAGVMMEVSPMTAIERLRNIKHTAGAPLWDETEKCCGCWRCRLQRSHALYKRLERFQLDPAKSGKHE